Protein AF-A0A1D1YEU0-F1 (afdb_monomer)

Nearest PDB structures (foldseek):
  5kop-assembly2_C  TM=9.482E-01  e=2.093E-17  Arabidopsis thaliana
  5koe-assembly6_B-2  TM=9.451E-01  e=4.947E-17  Arabidopsis thaliana
  5koe-assembly5_A  TM=9.513E-01  e=9.146E-17  Arabidopsis thaliana
  5kop-assembly1_A  TM=9.495E-01  e=1.590E-16  Arabidopsis thaliana
  5kx6-assembly3_B  TM=9.382E-01  e=2.162E-16  Arabidopsis thaliana

Sequence (204 aa):
PSPTPRDKYLSGLLATGFNESTCLSRYQSTMYREPSPHKPSPHLVRRLREYEEHHRRCAPNTAAYKKALELLNPGESTSSAPEKETECKYIVWIPWAGMGNRMMTLASTFLYALLTDRVVLVDGRGKDLAGLFCEPFPATTWLLPQDFPIADFSPFGRRHPKSYGNLLKEEKISTADTGGRPPPSFVYVHLDDDYTTDDMHFFC

Foldseek 3Di:
DPPDPQPQCLQLVADPADDCVVPVCSRCVSVVDDRDPDGDDPVNSVLVVVLLVLCVCCFPPHPLVVVLLCQQPVPVDPDDDPPDDRSAAADEDEDDDDPVCRVVVVVVVVVVCSVVVHQYAYACPPPPDPVPDDARHHPGHSHDDCVRVCNDCVCDAQPNCQAQLNCVVVVVDDPDPDPHDDDRSDGRQHDDPPDDPSSVVVVD

Mean predicted aligned error: 6.94 Å

Solvent-accessible surface area (backbone atoms only — not comparable to full-atom values): 12913 Å² total; per-residue (Å²): 132,81,79,74,82,73,67,48,34,60,79,56,69,46,79,77,81,69,65,58,88,85,41,52,64,73,50,51,42,56,81,81,43,81,84,72,90,76,70,67,51,72,66,55,38,51,53,52,53,54,46,42,56,49,37,56,56,45,21,77,90,30,72,53,30,54,59,49,51,50,52,70,48,62,91,78,54,90,64,77,79,72,94,57,81,68,94,55,46,76,43,79,46,75,81,52,87,55,72,69,56,34,54,52,53,50,52,53,48,48,52,52,20,69,76,65,71,30,39,65,27,36,53,46,87,56,83,55,53,74,78,74,48,71,73,89,46,65,96,49,60,49,57,44,63,91,83,43,91,76,80,70,65,84,74,70,49,85,85,26,80,52,17,48,26,48,25,52,76,68,62,71,57,70,93,62,96,68,90,61,80,78,80,70,72,66,71,43,80,54,82,59,98,84,52,48,79,55,32,53,57,77,80,107

Secondary structure (DSSP, 8-state):
-PPPPP-TTTTTTSPS---TTT-THHHHHHHHSPPPS-PPPHHHHHHHHHHHHHHHHHSTTSHHHHHHHHHH-TTS--S---SS--S--EEEE---SSHHHHHHHHHHHHHHHHHHT-EEEE---STTHHHH----STTS--BPPTT-S----TT-STT-TTBHHHHHHTT-S--S-SSPPPPPS--B---STT--HHHHGGG-

Structure (mmCIF, N/CA/C/O backbone):
data_AF-A0A1D1YEU0-F1
#
_entry.id   AF-A0A1D1YEU0-F1
#
loop_
_atom_site.group_PDB
_atom_site.id
_atom_site.type_symbol
_atom_site.label_atom_id
_atom_site.label_alt_id
_atom_site.label_comp_id
_atom_site.label_asym_id
_atom_site.label_entity_id
_atom_site.label_seq_id
_atom_site.pdbx_PDB_ins_code
_atom_site.Cartn_x
_atom_site.Cartn_y
_atom_site.Cartn_z
_atom_site.occupancy
_atom_site.B_iso_or_equiv
_atom_site.auth_seq_id
_atom_site.auth_comp_id
_atom_site.auth_asym_id
_atom_site.auth_atom_id
_atom_site.pdbx_PDB_model_num
ATOM 1 N N . PRO A 1 1 ? -13.769 8.677 41.080 1.00 42.19 1 PRO A N 1
ATOM 2 C CA . PRO A 1 1 ? -13.783 9.033 39.641 1.00 42.19 1 PRO A CA 1
ATOM 3 C C . PRO A 1 1 ? -13.897 7.765 38.788 1.00 42.19 1 PRO A C 1
ATOM 5 O O . PRO A 1 1 ? -13.009 6.920 38.845 1.00 42.19 1 PRO A O 1
ATOM 8 N N . SER A 1 2 ? -15.003 7.595 38.063 1.00 44.09 2 SER A N 1
ATOM 9 C CA . SER A 1 2 ? -15.073 6.577 37.013 1.00 44.09 2 SER A CA 1
ATOM 10 C C . SER A 1 2 ? -13.968 6.862 35.987 1.00 44.09 2 SER A C 1
ATOM 12 O O . SER A 1 2 ? -13.745 8.033 35.663 1.00 44.09 2 SER A O 1
ATOM 14 N N . PRO A 1 3 ? -13.229 5.845 35.510 1.00 58.25 3 PRO A N 1
ATOM 15 C CA . PRO A 1 3 ? -12.234 6.060 34.471 1.00 58.25 3 PRO A CA 1
ATOM 16 C C . PRO A 1 3 ? -12.930 6.693 33.266 1.00 58.25 3 PRO A C 1
ATOM 18 O O . PRO A 1 3 ? -13.958 6.193 32.802 1.00 58.25 3 PRO A O 1
ATOM 21 N N . THR A 1 4 ? -12.401 7.820 32.789 1.00 60.78 4 THR A N 1
ATOM 22 C CA . THR A 1 4 ? -12.847 8.417 31.532 1.00 60.78 4 THR A CA 1
ATOM 23 C C . THR A 1 4 ? -12.759 7.344 30.446 1.00 60.78 4 THR A C 1
ATOM 25 O O . THR A 1 4 ? -11.717 6.687 30.340 1.00 60.78 4 THR A O 1
ATOM 28 N N . PRO A 1 5 ? -13.831 7.113 29.665 1.00 71.69 5 PRO A N 1
ATOM 29 C CA . PRO A 1 5 ? -13.798 6.117 28.605 1.00 71.69 5 PRO A CA 1
ATOM 30 C C . PRO A 1 5 ? -12.621 6.413 27.675 1.00 71.69 5 PRO A C 1
ATOM 32 O O . PRO A 1 5 ? -12.549 7.493 27.086 1.00 71.69 5 PRO A O 1
ATOM 35 N N . ARG A 1 6 ? -11.663 5.483 27.586 1.00 81.50 6 ARG A N 1
ATOM 36 C CA . ARG A 1 6 ? -10.531 5.632 26.669 1.00 81.50 6 ARG A CA 1
ATOM 37 C C . ARG A 1 6 ? -11.064 5.568 25.241 1.00 81.50 6 ARG A C 1
ATOM 39 O O . ARG A 1 6 ? -11.823 4.662 24.896 1.00 81.50 6 ARG A O 1
ATOM 46 N N . ASP A 1 7 ? -10.673 6.534 24.420 1.00 90.00 7 ASP A N 1
ATOM 47 C CA . ASP A 1 7 ? -11.098 6.608 23.025 1.00 90.00 7 ASP A CA 1
ATOM 48 C C . ASP A 1 7 ? -10.465 5.474 22.206 1.00 90.00 7 ASP A C 1
ATOM 50 O O . ASP A 1 7 ? -9.325 5.565 21.747 1.00 90.00 7 ASP A O 1
ATOM 54 N N . LYS A 1 8 ? -11.230 4.395 22.015 1.00 92.94 8 LYS A N 1
ATOM 55 C CA . LYS A 1 8 ? -10.816 3.218 21.242 1.00 92.94 8 LYS A CA 1
ATOM 56 C C . LYS A 1 8 ? -10.638 3.489 19.747 1.00 92.94 8 LYS A C 1
ATOM 58 O O . LYS A 1 8 ? -10.058 2.652 19.066 1.00 92.94 8 LYS A O 1
ATOM 63 N N . TYR A 1 9 ? -11.106 4.630 19.237 1.00 95.19 9 TYR A N 1
ATOM 64 C CA . TYR A 1 9 ? -10.986 5.000 17.826 1.00 95.19 9 TYR A CA 1
ATOM 65 C C . TYR A 1 9 ? -9.768 5.881 17.534 1.00 95.19 9 TYR A C 1
ATOM 67 O O . TYR A 1 9 ? -9.590 6.315 16.395 1.00 95.19 9 TYR A O 1
ATOM 75 N N . LEU A 1 10 ? -8.914 6.126 18.537 1.00 95.00 10 LEU A N 1
ATOM 76 C CA . LEU A 1 10 ? -7.658 6.868 18.400 1.00 95.00 10 LEU A CA 1
ATOM 77 C C . LEU A 1 10 ? -7.865 8.235 17.723 1.00 95.00 10 LEU A C 1
ATOM 79 O O . LEU A 1 10 ? -7.203 8.574 16.743 1.00 95.00 10 LEU A O 1
ATOM 83 N N . SER A 1 11 ? -8.823 9.014 18.232 1.00 94.62 11 SER A N 1
ATOM 84 C CA . SER A 1 11 ? -9.218 10.325 17.703 1.00 94.62 11 SER A CA 1
ATOM 85 C C . SER A 1 11 ? -9.677 10.277 16.240 1.00 94.62 11 SER A C 1
ATOM 87 O O . SER A 1 11 ? -9.370 11.167 15.450 1.00 94.62 11 SER A O 1
ATOM 89 N N . GLY A 1 12 ? -10.416 9.224 15.880 1.00 95.56 12 GLY A N 1
ATOM 90 C CA . GLY A 1 12 ? -10.974 9.020 14.541 1.00 95.56 12 GLY A CA 1
ATOM 91 C C . GLY A 1 12 ? -10.012 8.379 13.539 1.00 95.56 12 GLY A C 1
ATOM 92 O O . GLY A 1 12 ? -10.378 8.211 12.379 1.00 95.56 12 GLY A O 1
ATOM 93 N N . LEU A 1 13 ? -8.800 8.002 13.961 1.00 97.19 13 LEU A N 1
ATOM 94 C CA . LEU A 1 13 ? -7.860 7.280 13.103 1.00 97.19 13 LEU A CA 1
ATOM 95 C C . LEU A 1 13 ? -8.427 5.918 12.669 1.00 97.19 13 LEU A C 1
ATOM 97 O O . LEU A 1 13 ? -8.267 5.529 11.513 1.00 97.19 13 LEU A O 1
ATOM 101 N N . LEU A 1 14 ? -9.090 5.204 13.587 1.00 97.19 14 LEU A N 1
ATOM 102 C CA . LEU A 1 14 ? -9.667 3.888 13.318 1.00 97.19 14 LEU A CA 1
ATOM 103 C C . LEU A 1 14 ? -11.136 3.986 12.904 1.00 97.19 14 LEU A C 1
ATOM 105 O O . LEU A 1 14 ? -11.931 4.681 13.536 1.00 97.19 14 LEU A O 1
ATOM 109 N N . ALA A 1 15 ? -11.500 3.197 11.894 1.00 95.56 15 ALA A N 1
ATOM 110 C CA . ALA A 1 15 ? -12.883 3.007 11.482 1.00 95.56 15 ALA A CA 1
ATOM 111 C C . ALA A 1 15 ? -13.730 2.332 12.560 1.00 95.56 15 ALA A C 1
ATOM 113 O O . ALA A 1 15 ? -13.227 1.566 13.390 1.00 95.56 15 ALA A O 1
ATOM 114 N N . THR A 1 16 ? -15.042 2.514 12.451 1.00 91.50 16 THR A N 1
ATOM 115 C CA . THR A 1 16 ? -16.037 1.603 13.025 1.00 91.50 16 THR A CA 1
ATOM 116 C C . THR A 1 16 ? -16.304 0.433 12.061 1.00 91.50 16 THR A C 1
ATOM 118 O O . THR A 1 16 ? -15.812 0.416 10.934 1.00 91.50 16 THR A O 1
ATOM 121 N N . GLY A 1 17 ? -17.078 -0.567 12.494 1.00 87.25 17 GLY A N 1
ATOM 122 C CA . GLY A 1 17 ? -17.553 -1.646 11.613 1.00 87.25 17 GLY A CA 1
ATOM 123 C C . GLY A 1 17 ? -16.676 -2.900 11.559 1.00 87.25 17 GLY A C 1
ATOM 124 O O . GLY A 1 17 ? -17.001 -3.834 10.830 1.00 87.25 17 GLY A O 1
ATOM 125 N N . PHE A 1 18 ? -15.602 -2.968 12.347 1.00 93.94 18 PHE A N 1
ATOM 126 C CA . PHE A 1 18 ? -14.870 -4.218 12.555 1.00 93.94 18 PHE A CA 1
ATOM 127 C C . PHE A 1 18 ? -15.559 -5.096 13.600 1.00 93.94 18 PHE A C 1
ATOM 129 O O . PHE A 1 18 ? -16.055 -4.597 14.610 1.00 93.94 18 PHE A O 1
ATOM 136 N N . ASN A 1 19 ? -15.522 -6.414 13.393 1.00 92.50 19 ASN A N 1
ATOM 137 C CA . ASN A 1 19 ? -15.889 -7.359 14.439 1.00 92.50 19 ASN A CA 1
ATOM 138 C C . ASN A 1 19 ? -14.796 -7.368 15.523 1.00 92.50 19 ASN A C 1
ATOM 140 O O . ASN A 1 19 ? -13.650 -7.736 15.265 1.00 92.50 19 ASN A O 1
ATOM 144 N N . GLU A 1 20 ? -15.142 -6.950 16.742 1.00 91.12 20 GLU A N 1
ATOM 145 C CA . GLU A 1 20 ? -14.174 -6.854 17.840 1.00 91.12 20 GLU A CA 1
ATOM 146 C C . GLU A 1 20 ? -13.623 -8.227 18.251 1.00 91.12 20 GLU A C 1
ATOM 148 O O . GLU A 1 20 ? -12.470 -8.319 18.667 1.00 91.12 20 GLU A O 1
ATOM 153 N N . SER A 1 21 ? -14.402 -9.305 18.087 1.00 92.69 21 SER A N 1
ATOM 154 C CA . SER A 1 21 ? -13.988 -10.649 18.503 1.00 92.69 21 SER A CA 1
ATOM 155 C C . SER A 1 21 ? -12.950 -11.276 17.573 1.00 92.69 21 SER A C 1
ATOM 157 O O . SER A 1 21 ? -12.222 -12.167 17.997 1.00 92.69 21 SER A O 1
ATOM 159 N N . THR A 1 22 ? -12.867 -10.835 16.312 1.00 93.06 22 THR A N 1
ATOM 160 C CA . THR A 1 22 ? -11.909 -11.383 15.335 1.00 93.06 22 THR A CA 1
ATOM 161 C C . THR A 1 22 ? -10.537 -10.723 15.429 1.00 93.06 22 THR A C 1
ATOM 163 O O . THR A 1 22 ? -9.555 -11.281 14.956 1.00 93.06 22 THR A O 1
ATOM 166 N N . CYS A 1 23 ? -10.452 -9.528 16.019 1.00 95.31 23 CYS A N 1
ATOM 167 C CA . CYS A 1 23 ? -9.198 -8.807 16.215 1.00 95.31 23 CYS A CA 1
ATOM 168 C C . CYS A 1 23 ? -9.277 -7.919 17.463 1.00 95.31 23 CYS A C 1
ATOM 170 O O . CYS A 1 23 ? -9.519 -6.712 17.378 1.00 95.31 23 CYS A O 1
ATOM 172 N N . LEU A 1 24 ? -9.039 -8.526 18.628 1.00 95.56 24 LEU A N 1
ATOM 173 C CA . LEU A 1 24 ? -9.145 -7.863 19.934 1.00 95.56 24 LEU A CA 1
ATOM 174 C C . LEU A 1 24 ? -8.244 -6.623 20.035 1.00 95.56 24 LEU A C 1
ATOM 176 O O . LEU A 1 24 ? -8.652 -5.576 20.542 1.00 95.56 24 LEU A O 1
ATOM 180 N N . SER A 1 25 ? -7.023 -6.722 19.501 1.00 95.44 25 SER A N 1
ATOM 181 C CA . SER A 1 25 ? -6.002 -5.676 19.606 1.00 95.44 25 SER A CA 1
ATOM 182 C C . SER A 1 25 ? -6.432 -4.340 18.995 1.00 95.44 25 SER A C 1
ATOM 184 O O . SER A 1 25 ? -5.988 -3.295 19.470 1.00 95.44 25 SER A O 1
ATOM 186 N N . ARG A 1 26 ? -7.332 -4.340 18.000 1.00 95.69 26 ARG A N 1
ATOM 187 C CA . ARG A 1 26 ? -7.775 -3.122 17.305 1.00 95.69 26 ARG A CA 1
ATOM 188 C C . ARG A 1 26 ? -8.338 -2.080 18.263 1.00 95.69 26 ARG A C 1
ATOM 190 O O . ARG A 1 26 ? -7.926 -0.928 18.211 1.00 95.69 26 ARG A O 1
ATOM 197 N N . TYR A 1 27 ? -9.244 -2.495 19.145 1.00 94.50 27 TYR A N 1
ATOM 198 C CA . TYR A 1 27 ? -9.943 -1.587 20.055 1.00 94.50 27 TYR A CA 1
ATOM 199 C C . TYR A 1 27 ? -9.531 -1.754 21.520 1.00 94.50 27 TYR A C 1
ATOM 201 O O . TYR A 1 27 ? -9.682 -0.814 22.298 1.00 94.50 27 TYR A O 1
ATOM 209 N N . GLN A 1 28 ? -8.968 -2.907 21.900 1.00 94.69 28 GLN A N 1
ATOM 210 C CA . GLN A 1 28 ? -8.487 -3.143 23.266 1.00 94.69 28 GLN A CA 1
ATOM 211 C C . GLN A 1 28 ? -7.061 -2.627 23.503 1.00 94.69 28 GLN A C 1
ATOM 213 O O . GLN A 1 28 ? -6.638 -2.524 24.652 1.00 94.69 28 GLN A O 1
ATOM 218 N N . SER A 1 29 ? -6.313 -2.249 22.457 1.00 93.56 29 SER A N 1
ATOM 219 C CA . SER A 1 29 ? -4.950 -1.704 22.609 1.00 93.56 29 SER A CA 1
ATOM 220 C C . SER A 1 29 ? -4.882 -0.481 23.527 1.00 93.56 29 SER A C 1
ATOM 222 O O . SER A 1 29 ? -3.888 -0.296 24.229 1.00 93.56 29 SER A O 1
ATOM 224 N N . THR A 1 30 ? -5.949 0.317 23.588 1.00 92.19 30 THR A N 1
ATOM 225 C CA . THR A 1 30 ? -6.046 1.490 24.463 1.00 92.19 30 THR A CA 1
ATOM 226 C C . THR A 1 30 ? -6.087 1.137 25.943 1.00 92.19 30 THR A C 1
ATOM 228 O O . THR A 1 30 ? -5.826 2.010 26.758 1.00 92.19 30 THR A O 1
ATOM 231 N N . MET A 1 31 ? -6.356 -0.114 26.329 1.00 91.50 31 MET A N 1
ATOM 232 C CA . MET A 1 31 ? -6.251 -0.561 27.725 1.00 91.50 31 MET A CA 1
ATOM 233 C C . MET A 1 31 ? -4.789 -0.687 28.173 1.00 91.50 31 MET A C 1
ATOM 235 O O . MET A 1 31 ? -4.483 -0.471 29.343 1.00 91.50 31 MET A O 1
ATOM 239 N N . TYR A 1 32 ? -3.886 -0.971 27.232 1.00 93.25 32 TYR A N 1
ATOM 240 C CA . TYR A 1 32 ? -2.472 -1.247 27.495 1.00 93.25 32 TYR A CA 1
ATOM 241 C C . TYR A 1 32 ? -1.541 -0.086 27.139 1.00 93.25 32 TYR A C 1
ATOM 243 O O . TYR A 1 32 ? -0.392 -0.071 27.572 1.00 93.25 32 TYR A O 1
ATOM 251 N N . ARG A 1 33 ? -2.003 0.866 26.322 1.00 92.31 33 ARG A N 1
ATOM 252 C CA . ARG A 1 33 ? -1.207 2.004 25.853 1.00 92.31 33 ARG A CA 1
ATOM 253 C C . ARG A 1 33 ? -1.746 3.314 26.399 1.00 92.31 33 ARG A C 1
ATOM 255 O O . ARG A 1 33 ? -2.957 3.526 26.429 1.00 92.31 33 ARG A O 1
ATOM 262 N N . GLU A 1 34 ? -0.828 4.199 26.767 1.00 92.38 34 GLU A N 1
ATOM 263 C CA . GLU A 1 34 ? -1.173 5.581 27.077 1.00 92.38 34 GLU A CA 1
ATOM 264 C C . GLU A 1 34 ? -1.712 6.296 25.828 1.00 92.38 34 GLU A C 1
ATOM 266 O O . GLU A 1 34 ? -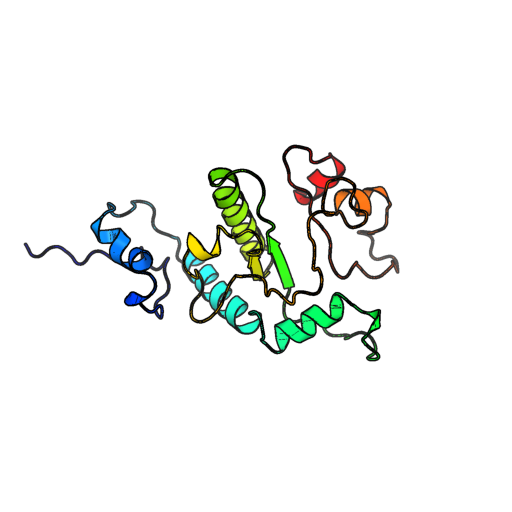1.259 6.014 24.709 1.00 92.38 34 GLU A O 1
ATOM 271 N N . PRO A 1 35 ? -2.680 7.217 25.983 1.00 90.88 35 PRO A N 1
ATOM 272 C CA . PRO A 1 35 ? -3.164 8.025 24.875 1.00 90.88 35 PRO A CA 1
ATOM 273 C C . PRO A 1 35 ? -2.023 8.805 24.211 1.00 90.88 35 PRO A C 1
ATOM 275 O O . PRO A 1 35 ? -1.251 9.493 24.877 1.00 90.88 35 PRO A O 1
ATOM 278 N N . SER A 1 36 ? -1.936 8.727 22.882 1.00 92.38 36 SER A N 1
ATOM 279 C CA . SER A 1 36 ? -0.952 9.499 22.117 1.00 92.38 36 SER A CA 1
ATOM 280 C C . SER A 1 36 ? -1.215 11.007 22.256 1.00 92.38 36 SER A C 1
ATOM 282 O O . SER A 1 36 ? -2.361 11.434 22.075 1.00 92.38 36 SER A O 1
ATOM 284 N N . PRO A 1 37 ? -0.183 11.842 22.489 1.00 94.44 37 PRO A N 1
ATOM 285 C CA . PRO A 1 37 ? -0.326 13.295 22.412 1.00 94.44 37 PRO A CA 1
ATOM 286 C C . PRO A 1 37 ? -0.501 13.781 20.962 1.00 94.44 37 PRO A C 1
ATOM 288 O O . PRO A 1 37 ? -1.004 14.880 20.729 1.00 94.44 37 PRO A O 1
ATOM 291 N N . HIS A 1 38 ? -0.110 12.966 19.977 1.00 95.75 38 HIS A N 1
ATOM 292 C CA . HIS A 1 38 ? -0.219 13.280 18.557 1.00 95.75 38 HIS A CA 1
ATOM 293 C C . HIS A 1 38 ? -1.585 12.854 18.028 1.00 95.75 38 HIS A C 1
ATOM 295 O O . HIS A 1 38 ? -1.838 11.665 17.816 1.00 95.75 38 HIS A O 1
ATOM 301 N N . LYS A 1 39 ? -2.460 13.837 17.809 1.00 96.12 39 LYS A N 1
ATOM 302 C CA . LYS A 1 39 ? -3.781 13.620 17.216 1.00 96.12 39 LYS A CA 1
ATOM 303 C C . LYS A 1 39 ? -3.698 13.688 15.688 1.00 96.12 39 LYS A C 1
ATOM 305 O O . LYS A 1 39 ? -3.017 14.576 15.170 1.00 96.12 39 LYS A O 1
ATOM 310 N N . PRO A 1 40 ? -4.388 12.794 14.958 1.00 97.25 40 PRO A N 1
ATOM 311 C CA . PRO A 1 40 ? -4.457 12.882 13.507 1.00 97.25 40 PRO A CA 1
ATOM 312 C C . PRO A 1 40 ? -5.164 14.178 13.096 1.00 97.25 40 PRO A C 1
ATOM 314 O O . PRO A 1 40 ? -6.112 14.625 13.746 1.00 97.25 40 PRO A O 1
ATOM 317 N N . SER A 1 41 ? -4.709 14.791 12.004 1.00 98.25 41 SER A N 1
ATOM 318 C CA . SER A 1 41 ? -5.390 15.964 11.459 1.00 98.25 41 SER A CA 1
ATOM 319 C C . SER A 1 41 ? -6.753 15.563 10.873 1.00 98.25 41 SER A C 1
ATOM 321 O O . SER A 1 41 ? -6.894 14.451 10.353 1.00 98.25 41 SER A O 1
ATOM 323 N N . PRO A 1 42 ? -7.753 16.465 10.864 1.00 98.25 42 PRO A N 1
ATOM 324 C CA . PRO A 1 42 ? -9.033 16.193 10.208 1.00 98.25 42 PRO A CA 1
ATOM 325 C C . PRO A 1 42 ? -8.878 15.812 8.728 1.00 98.25 42 PRO A C 1
ATOM 327 O O . PRO A 1 42 ? -9.634 14.990 8.215 1.00 98.25 42 PRO A O 1
ATOM 330 N N . HIS A 1 43 ? -7.865 16.371 8.051 1.00 98.12 43 HIS A N 1
ATOM 331 C CA . HIS A 1 43 ? -7.539 16.022 6.670 1.00 98.12 43 HIS A CA 1
ATOM 332 C C . HIS A 1 43 ? -7.116 14.554 6.542 1.00 98.12 43 HIS A C 1
ATOM 334 O O . HIS A 1 43 ? -7.640 13.852 5.683 1.00 98.12 43 HIS A O 1
ATOM 340 N N . LEU A 1 44 ? -6.213 14.079 7.408 1.00 98.06 44 LEU A N 1
ATOM 341 C CA . LEU A 1 44 ? -5.771 12.684 7.400 1.00 98.06 44 LEU A CA 1
ATOM 342 C C . LEU A 1 44 ? -6.934 11.733 7.690 1.00 98.06 44 LEU A C 1
ATOM 344 O O . LEU A 1 44 ? -7.118 10.765 6.961 1.00 98.06 44 LEU A O 1
ATOM 348 N N . VAL A 1 45 ? -7.746 12.028 8.712 1.00 98.44 45 VAL A N 1
ATOM 349 C CA . VAL A 1 45 ? -8.916 11.202 9.053 1.00 98.44 45 VAL A CA 1
ATOM 350 C C . VAL A 1 45 ? -9.841 11.064 7.846 1.00 98.44 45 VAL A C 1
ATOM 352 O O . VAL A 1 45 ? -10.191 9.944 7.479 1.00 98.44 45 VAL A O 1
ATOM 355 N N . ARG A 1 46 ? -10.175 12.180 7.183 1.00 98.31 46 ARG A N 1
ATOM 356 C CA . ARG A 1 46 ? -11.001 12.172 5.970 1.00 98.31 46 ARG A CA 1
ATOM 357 C C . ARG A 1 46 ? -10.363 11.350 4.847 1.00 98.31 46 ARG A C 1
ATOM 359 O O . ARG A 1 46 ? -11.038 10.488 4.296 1.00 98.31 46 ARG A O 1
ATOM 366 N N . ARG A 1 47 ? -9.071 11.551 4.559 1.00 98.25 47 ARG A N 1
ATOM 367 C CA . ARG A 1 47 ? -8.347 10.786 3.526 1.00 98.25 47 ARG A CA 1
ATOM 368 C C . ARG A 1 47 ? -8.348 9.280 3.791 1.00 98.25 47 ARG A C 1
ATOM 370 O O . ARG A 1 47 ? -8.478 8.506 2.852 1.00 98.25 47 ARG A O 1
ATOM 377 N N . LEU A 1 48 ? -8.262 8.850 5.051 1.00 98.44 48 LEU A N 1
ATOM 378 C CA . LEU A 1 48 ? -8.359 7.429 5.403 1.00 98.44 48 LEU A CA 1
ATOM 379 C C . LEU A 1 48 ? -9.763 6.863 5.150 1.00 98.44 48 LEU A C 1
ATOM 381 O O . LEU A 1 48 ? -9.876 5.749 4.650 1.00 98.44 48 LEU A O 1
ATOM 385 N N . ARG A 1 49 ? -10.829 7.624 5.444 1.00 98.19 49 ARG A N 1
ATOM 386 C CA . ARG A 1 49 ? -12.208 7.207 5.122 1.00 98.19 49 ARG A CA 1
ATOM 387 C C . ARG A 1 49 ? -12.409 7.079 3.607 1.00 98.19 49 ARG A C 1
ATOM 389 O O . ARG A 1 49 ? -12.928 6.069 3.144 1.00 98.19 49 ARG A O 1
ATOM 396 N N . GLU A 1 50 ? -11.948 8.072 2.846 1.00 97.94 50 GLU A N 1
ATOM 397 C CA . GLU A 1 50 ? -11.983 8.062 1.375 1.00 97.94 50 GLU A CA 1
ATOM 398 C C . GLU A 1 50 ? -11.224 6.851 0.810 1.00 97.94 50 GLU A C 1
ATOM 400 O O . GLU A 1 50 ? -11.724 6.162 -0.081 1.00 97.94 50 GLU A O 1
ATOM 405 N N . TYR A 1 51 ? -10.044 6.547 1.363 1.00 98.44 51 TYR A N 1
ATOM 406 C CA . TYR A 1 51 ? -9.276 5.369 0.972 1.00 98.44 51 TYR A CA 1
ATOM 407 C C . TYR A 1 51 ? -10.039 4.073 1.247 1.00 98.44 51 TYR A C 1
ATOM 409 O O . TYR A 1 51 ? -10.059 3.198 0.393 1.00 98.44 51 TYR A O 1
ATOM 417 N N . GLU A 1 52 ? -10.684 3.921 2.404 1.00 98.38 52 GLU A N 1
ATOM 418 C CA . GLU A 1 52 ? -11.455 2.710 2.716 1.00 98.38 52 GLU A CA 1
ATOM 419 C C . GLU A 1 52 ? -12.634 2.504 1.754 1.00 98.38 52 GLU A C 1
ATOM 421 O O . GLU A 1 52 ? -12.905 1.380 1.326 1.00 98.38 52 GLU A O 1
ATOM 426 N N . GLU A 1 53 ? -13.316 3.581 1.357 1.00 97.44 53 GLU A N 1
ATOM 427 C CA . GLU A 1 53 ? -14.372 3.521 0.346 1.00 97.44 53 GLU A CA 1
ATOM 428 C C . GLU A 1 53 ? -13.829 3.165 -1.040 1.00 97.44 53 GLU A C 1
ATOM 430 O O . GLU A 1 53 ? -14.429 2.348 -1.746 1.00 97.44 53 GLU A O 1
ATOM 435 N N . HIS A 1 54 ? -12.686 3.742 -1.419 1.00 97.56 54 HIS A N 1
ATOM 436 C CA . HIS A 1 54 ? -11.985 3.414 -2.656 1.00 97.56 54 HIS A CA 1
ATOM 437 C C . HIS A 1 54 ? -11.535 1.948 -2.666 1.00 97.56 54 HIS A C 1
ATOM 439 O O . HIS A 1 54 ? -11.840 1.213 -3.608 1.00 97.56 54 HIS A O 1
ATOM 445 N N . HIS A 1 55 ? -10.911 1.496 -1.580 1.00 98.06 55 HIS A N 1
ATOM 446 C CA . HIS A 1 55 ? -10.486 0.120 -1.385 1.00 98.06 55 HIS A CA 1
ATOM 447 C C . HIS A 1 55 ? -11.668 -0.836 -1.508 1.00 98.06 55 HIS A C 1
ATOM 449 O O . HIS A 1 55 ? -11.584 -1.797 -2.251 1.00 98.06 55 HIS A O 1
ATOM 455 N N . ARG A 1 56 ? -12.815 -0.548 -0.882 1.00 97.31 56 ARG A N 1
ATOM 456 C CA . ARG A 1 56 ? -14.031 -1.372 -1.001 1.00 97.31 56 ARG A CA 1
ATOM 457 C C . ARG A 1 56 ? -14.544 -1.519 -2.426 1.00 97.31 56 ARG A C 1
ATOM 459 O O . ARG A 1 56 ? -14.992 -2.599 -2.799 1.00 97.31 56 ARG A O 1
ATOM 466 N N . ARG A 1 57 ? -14.474 -0.462 -3.228 1.00 97.12 57 ARG A N 1
ATOM 467 C CA . ARG A 1 57 ? -14.906 -0.492 -4.631 1.00 97.12 57 ARG A CA 1
ATOM 468 C C . ARG A 1 57 ? -13.960 -1.321 -5.506 1.00 97.12 57 ARG A C 1
ATOM 470 O O . ARG A 1 57 ? -14.397 -2.087 -6.363 1.00 97.12 57 ARG A O 1
ATOM 477 N N . CYS A 1 58 ? -12.665 -1.190 -5.239 1.00 97.56 58 CYS A N 1
ATOM 478 C CA . CYS A 1 58 ? -11.573 -1.780 -6.006 1.00 97.56 58 CYS A CA 1
ATOM 479 C C . CYS A 1 58 ? -10.993 -3.059 -5.372 1.00 97.56 58 CYS A C 1
ATOM 481 O O . CYS A 1 58 ? -9.973 -3.560 -5.844 1.00 97.56 58 CYS A O 1
ATOM 483 N N . ALA A 1 59 ? -11.618 -3.573 -4.311 1.00 96.88 59 ALA A N 1
ATOM 484 C CA . ALA A 1 59 ? -11.129 -4.703 -3.531 1.00 96.88 59 ALA A CA 1
ATOM 485 C C . ALA A 1 59 ? -11.022 -5.975 -4.384 1.00 96.88 59 ALA A C 1
ATOM 487 O O . ALA A 1 59 ? -11.717 -6.108 -5.397 1.00 96.88 59 ALA A O 1
ATOM 488 N N . PRO A 1 60 ? -10.216 -6.955 -3.950 1.00 95.94 60 PRO A N 1
ATOM 489 C CA . PRO A 1 60 ? -10.215 -8.274 -4.559 1.00 95.94 60 PRO A CA 1
ATOM 490 C C . PRO A 1 60 ? -11.625 -8.841 -4.776 1.00 95.94 60 PRO A C 1
ATOM 492 O O . PRO A 1 60 ? -12.511 -8.684 -3.936 1.00 95.94 60 PRO A O 1
ATOM 495 N N . ASN A 1 61 ? -11.817 -9.531 -5.903 1.00 93.12 61 ASN A N 1
ATOM 496 C CA . ASN A 1 61 ? -13.078 -10.144 -6.348 1.00 93.12 61 ASN A CA 1
ATOM 497 C C . ASN A 1 61 ? -14.210 -9.192 -6.781 1.00 93.12 61 ASN A C 1
ATOM 499 O O . ASN A 1 61 ? -15.239 -9.684 -7.257 1.00 93.12 61 ASN A O 1
ATOM 503 N N . THR A 1 62 ? -14.048 -7.866 -6.704 1.00 96.06 62 THR A N 1
ATOM 504 C CA . THR A 1 62 ? -15.046 -6.936 -7.261 1.00 96.06 62 THR A CA 1
ATOM 505 C C . THR A 1 62 ? -15.012 -6.921 -8.793 1.00 96.06 62 THR A C 1
ATOM 507 O O . THR A 1 62 ? -14.034 -7.326 -9.425 1.00 96.06 62 THR A O 1
ATOM 510 N N . ALA A 1 63 ? -16.086 -6.431 -9.422 1.00 94.50 63 ALA A N 1
ATOM 511 C CA . ALA A 1 63 ? -16.132 -6.271 -10.877 1.00 94.50 63 ALA A CA 1
ATOM 512 C C . ALA A 1 63 ? -15.032 -5.322 -11.391 1.00 94.50 63 ALA A C 1
ATOM 514 O O . ALA A 1 63 ? -14.422 -5.588 -12.425 1.00 94.50 63 ALA A O 1
ATOM 515 N N . ALA A 1 64 ? -14.741 -4.252 -10.643 1.00 94.12 64 ALA A N 1
ATOM 516 C CA . ALA A 1 64 ? -13.699 -3.293 -10.995 1.00 94.12 64 ALA A CA 1
ATOM 517 C C . ALA A 1 64 ? -12.293 -3.915 -10.921 1.00 94.12 64 ALA A C 1
ATOM 519 O O . ALA A 1 64 ? -11.484 -3.697 -11.822 1.00 94.12 64 ALA A O 1
ATOM 520 N N . TYR A 1 65 ? -12.032 -4.759 -9.915 1.00 94.81 65 TYR A N 1
ATOM 521 C CA . TYR A 1 65 ? -10.788 -5.524 -9.814 1.00 94.81 65 TYR A CA 1
ATOM 522 C C . TYR A 1 65 ? -10.603 -6.490 -10.987 1.00 94.81 65 TYR A C 1
ATOM 524 O O . TYR A 1 65 ? -9.557 -6.478 -11.629 1.00 94.81 65 TYR A O 1
ATOM 532 N N . LYS A 1 66 ? -11.634 -7.276 -11.327 1.00 92.94 66 LYS A N 1
ATOM 533 C CA . LYS A 1 66 ? -11.580 -8.213 -12.465 1.00 92.94 66 LYS A CA 1
ATOM 534 C C . LYS A 1 66 ? -11.278 -7.493 -13.781 1.00 92.94 66 LYS A C 1
ATOM 536 O O . LYS A 1 66 ? -10.387 -7.914 -14.508 1.00 92.94 66 LYS A O 1
ATOM 541 N N . LYS A 1 67 ? -11.935 -6.354 -14.025 1.00 91.31 67 LYS A N 1
ATOM 542 C CA . LYS A 1 67 ? -11.668 -5.506 -15.195 1.00 91.31 67 LYS A CA 1
ATOM 543 C C . LYS A 1 67 ? -10.235 -4.961 -15.216 1.00 91.31 67 LYS A C 1
ATOM 545 O O . LYS A 1 67 ? -9.631 -4.852 -16.275 1.00 91.31 67 LYS A O 1
ATOM 550 N N . ALA A 1 68 ? -9.673 -4.610 -14.060 1.00 91.56 68 ALA A N 1
ATOM 551 C CA . ALA A 1 68 ? -8.280 -4.174 -13.988 1.00 91.56 68 ALA A CA 1
ATOM 552 C C . ALA A 1 68 ? -7.293 -5.316 -14.290 1.00 91.56 68 ALA A C 1
ATOM 554 O O . ALA A 1 68 ? -6.256 -5.071 -14.905 1.0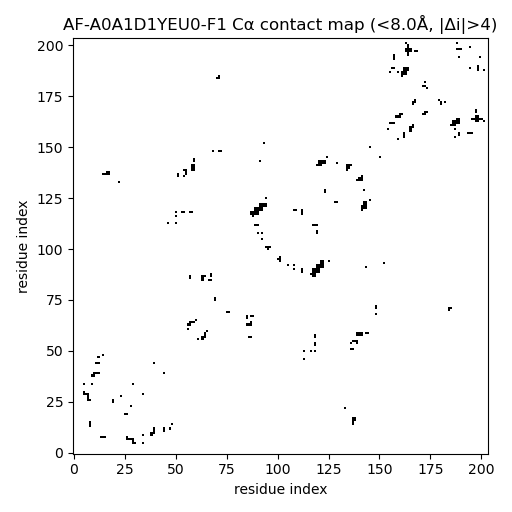0 91.56 68 ALA A O 1
ATOM 555 N N . LEU A 1 69 ? -7.613 -6.561 -13.916 1.00 90.94 69 LEU A N 1
ATOM 556 C CA . LEU A 1 69 ? -6.785 -7.725 -14.252 1.00 90.94 69 LEU A CA 1
ATOM 557 C C . LEU A 1 69 ? -6.738 -8.015 -15.759 1.00 90.94 69 LEU A C 1
ATOM 559 O O . LEU A 1 69 ? -5.690 -8.436 -16.244 1.00 90.94 69 LEU A O 1
ATOM 563 N N . GLU A 1 70 ? -7.809 -7.736 -16.509 1.00 88.31 70 GLU A N 1
ATOM 564 C CA . GLU A 1 70 ? -7.831 -7.876 -17.978 1.00 88.31 70 GLU A CA 1
ATOM 565 C C . GLU A 1 70 ? -6.731 -7.040 -18.658 1.00 88.31 70 GLU A C 1
ATOM 567 O O . GLU A 1 70 ? -6.214 -7.424 -19.707 1.00 88.31 70 GLU A O 1
ATOM 572 N N . LEU A 1 71 ? -6.310 -5.926 -18.043 1.00 84.06 71 LEU A N 1
ATOM 573 C CA . LEU A 1 71 ? -5.206 -5.113 -18.557 1.00 84.06 71 LEU A CA 1
ATOM 574 C C . LEU A 1 71 ? -3.837 -5.777 -18.385 1.00 84.06 71 LEU A C 1
ATOM 576 O O . LEU A 1 71 ? -2.929 -5.503 -19.169 1.00 84.06 71 LEU A O 1
ATOM 580 N N . LEU A 1 72 ? -3.652 -6.633 -17.374 1.00 83.94 72 LEU A N 1
ATOM 581 C CA . LEU A 1 72 ? -2.369 -7.303 -17.135 1.00 83.94 72 LEU A CA 1
ATOM 582 C C . LEU A 1 72 ? -2.051 -8.332 -18.232 1.00 83.94 72 LEU A C 1
ATOM 584 O O . LEU A 1 72 ? -0.874 -8.495 -18.563 1.00 83.94 72 LEU A O 1
ATOM 588 N N . ASN A 1 73 ? -3.081 -8.935 -18.838 1.00 69.44 73 ASN A N 1
ATOM 589 C CA . ASN A 1 73 ? -2.988 -9.960 -19.881 1.00 69.44 73 ASN A CA 1
ATOM 590 C C . ASN A 1 73 ? -3.756 -9.553 -21.159 1.00 69.44 73 ASN A C 1
ATOM 592 O O . ASN A 1 73 ? -4.797 -10.129 -21.467 1.00 69.44 73 ASN A O 1
ATOM 596 N N . PRO A 1 74 ? -3.239 -8.615 -21.973 1.00 55.34 74 PRO A N 1
ATOM 597 C CA . PRO A 1 74 ? -3.950 -8.136 -23.163 1.00 55.34 74 PRO A CA 1
ATOM 598 C C . PRO A 1 74 ? -4.146 -9.202 -24.261 1.00 55.34 74 PRO A C 1
ATOM 600 O O . PRO A 1 74 ? -4.922 -8.982 -25.182 1.00 55.34 74 PRO A O 1
ATOM 603 N N . GLY A 1 75 ? -3.453 -10.348 -24.185 1.00 52.75 75 GLY A N 1
ATOM 604 C CA . GLY A 1 75 ? -3.516 -11.424 -25.185 1.00 52.75 75 GLY A CA 1
ATOM 605 C C . GLY A 1 75 ? -4.778 -12.298 -25.148 1.00 52.75 75 GLY A C 1
ATOM 606 O O . GLY A 1 75 ? -5.020 -13.017 -26.112 1.00 52.75 75 GLY A O 1
ATOM 607 N N . GLU A 1 76 ? -5.579 -12.237 -24.079 1.00 49.00 76 GLU A N 1
ATOM 608 C CA . GLU A 1 76 ? -6.862 -12.962 -23.958 1.00 49.00 76 GLU A CA 1
ATOM 609 C C . GLU A 1 76 ? -8.083 -12.089 -24.298 1.00 49.00 76 GLU A C 1
ATOM 611 O O . GLU A 1 76 ? -9.192 -12.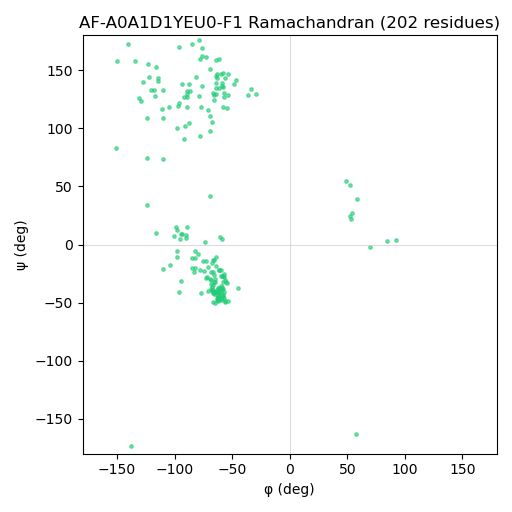593 -24.478 1.00 49.00 76 GLU A O 1
ATOM 616 N N . SER A 1 77 ? -7.887 -10.777 -24.431 1.00 46.69 77 SER A N 1
ATOM 617 C CA . SER A 1 77 ? -8.967 -9.800 -24.544 1.00 46.69 77 SER A CA 1
ATOM 618 C C . SER A 1 77 ? -9.221 -9.439 -26.013 1.00 46.69 77 SER A C 1
ATOM 620 O O . SER A 1 77 ? -8.532 -8.603 -26.590 1.00 46.69 77 SER A O 1
ATOM 622 N N . THR A 1 78 ? -10.248 -10.030 -26.635 1.00 42.22 78 THR A N 1
ATOM 623 C CA . THR A 1 78 ? -10.719 -9.675 -27.996 1.00 42.22 78 THR A CA 1
ATOM 624 C C . THR A 1 78 ? -11.477 -8.344 -28.065 1.00 42.22 78 THR A C 1
ATOM 626 O O . THR A 1 78 ? -11.983 -7.970 -29.123 1.00 42.22 78 THR A O 1
ATOM 629 N N . SER A 1 79 ? -11.603 -7.620 -26.954 1.00 42.78 79 SER A N 1
ATOM 630 C CA . SER A 1 79 ? -12.212 -6.294 -26.931 1.00 42.78 79 SER A CA 1
ATOM 631 C C . SER A 1 79 ? -11.152 -5.231 -27.189 1.00 42.78 79 SER A C 1
ATOM 633 O O . SER A 1 79 ? -10.214 -5.076 -26.406 1.00 42.78 79 SER A O 1
ATOM 635 N N . SER A 1 80 ? -11.340 -4.484 -28.278 1.00 42.38 80 SER A N 1
ATOM 636 C CA . SER A 1 80 ? -10.709 -3.189 -28.539 1.00 42.38 80 SER A CA 1
ATOM 637 C C . SER A 1 80 ? -10.508 -2.396 -27.246 1.00 42.38 80 SER A C 1
ATOM 639 O O . SER A 1 80 ? -11.431 -2.324 -26.432 1.00 42.38 80 SER A O 1
ATOM 641 N N . ALA A 1 81 ? -9.303 -1.837 -27.088 1.00 46.09 81 ALA A N 1
ATOM 642 C CA . ALA A 1 81 ? -8.852 -1.036 -25.954 1.00 46.09 81 ALA A CA 1
ATOM 643 C C . ALA A 1 81 ? -9.998 -0.267 -25.271 1.00 46.09 81 ALA A C 1
ATOM 645 O O . ALA A 1 81 ? -10.748 0.433 -25.959 1.00 46.09 81 ALA A O 1
ATOM 646 N N . PRO A 1 82 ? -10.158 -0.350 -23.938 1.00 47.69 82 PRO A N 1
ATOM 647 C CA . PRO A 1 82 ? -11.133 0.493 -23.288 1.00 47.69 82 PRO A CA 1
ATOM 648 C C . PRO A 1 82 ? -10.609 1.929 -23.367 1.00 47.69 82 PRO A C 1
ATOM 650 O O . PRO A 1 82 ? -9.674 2.295 -22.667 1.00 47.69 82 PRO A O 1
ATOM 653 N N . GLU A 1 83 ? -11.267 2.771 -24.162 1.00 49.62 83 GLU A N 1
ATOM 654 C CA . GLU A 1 83 ? -11.130 4.239 -24.143 1.00 49.62 83 GLU A CA 1
ATOM 655 C C . GLU A 1 83 ? -11.510 4.866 -22.780 1.00 49.62 83 GLU A C 1
ATOM 657 O O . GLU A 1 83 ? -11.559 6.083 -22.628 1.00 49.62 83 GLU A O 1
ATOM 662 N N . LYS A 1 84 ? -11.788 4.050 -21.757 1.00 50.41 84 LYS A N 1
ATOM 663 C CA . LYS A 1 84 ? -11.979 4.487 -20.377 1.00 50.41 84 LYS A CA 1
ATOM 664 C C . LYS A 1 84 ? -10.815 3.990 -19.542 1.00 50.41 84 LYS A C 1
ATOM 666 O O . LYS A 1 84 ? -10.687 2.778 -19.351 1.00 50.41 84 LYS A O 1
ATOM 671 N N . GLU A 1 85 ? -10.042 4.936 -19.004 1.00 62.62 85 GLU A N 1
ATOM 672 C CA . GLU A 1 85 ? -9.182 4.717 -17.841 1.00 62.62 85 GLU A CA 1
ATOM 673 C C . GLU A 1 85 ? -9.885 3.765 -16.871 1.00 62.62 85 GLU A C 1
ATOM 675 O O . GLU A 1 85 ? -11.069 3.933 -16.545 1.00 62.62 85 GLU A O 1
ATOM 680 N N . THR A 1 86 ? -9.193 2.708 -16.453 1.00 68.75 86 THR A N 1
ATOM 681 C CA . THR A 1 86 ? -9.758 1.820 -15.444 1.00 68.75 86 THR A CA 1
ATOM 682 C C . THR A 1 86 ? -9.992 2.605 -14.172 1.00 68.75 86 THR A C 1
ATOM 684 O O . THR A 1 86 ? -9.119 3.331 -13.705 1.00 68.75 86 THR A O 1
ATOM 687 N N . GLU A 1 87 ? -11.164 2.403 -13.580 1.00 84.06 87 GLU A N 1
ATOM 688 C CA . GLU A 1 87 ? -11.574 3.075 -12.349 1.00 84.06 87 GLU A CA 1
ATOM 689 C C . GLU A 1 87 ? -10.599 2.840 -11.179 1.00 84.06 87 GLU A C 1
ATOM 691 O O . GLU A 1 87 ? -10.513 3.663 -10.271 1.00 84.06 87 GLU A O 1
ATOM 696 N N . CYS A 1 88 ? -9.852 1.733 -11.211 1.00 94.12 88 CYS A N 1
ATOM 697 C CA . CYS A 1 88 ? -8.960 1.309 -10.144 1.00 94.12 88 CYS A CA 1
ATOM 698 C C . CYS A 1 88 ? -7.504 1.264 -10.613 1.00 94.12 88 CYS A C 1
ATOM 700 O O . CYS A 1 88 ? -7.181 0.670 -11.644 1.00 94.12 88 CYS A O 1
ATOM 702 N N . LYS A 1 89 ? -6.618 1.839 -9.800 1.00 95.00 89 LYS A N 1
ATOM 703 C CA . LYS A 1 89 ? -5.163 1.714 -9.913 1.00 95.00 89 LYS A CA 1
ATOM 704 C C . LYS A 1 89 ? -4.648 0.964 -8.692 1.00 95.00 89 LYS A C 1
ATOM 706 O O . LYS A 1 89 ? -5.146 1.167 -7.588 1.00 95.00 89 LYS A O 1
ATOM 711 N N . TYR A 1 90 ? -3.637 0.126 -8.877 1.00 97.00 90 TYR A N 1
ATOM 712 C CA . TYR A 1 90 ? -3.120 -0.738 -7.816 1.00 97.00 90 TYR A CA 1
ATOM 713 C C . TYR A 1 90 ? -1.633 -0.499 -7.579 1.00 97.00 90 TYR A C 1
ATOM 715 O O . TYR A 1 90 ? -0.910 -0.045 -8.472 1.00 97.00 90 TYR A O 1
ATOM 723 N N . ILE A 1 91 ? -1.195 -0.813 -6.364 1.00 97.69 91 ILE A N 1
ATOM 724 C CA . ILE A 1 91 ? 0.197 -1.063 -6.014 1.00 97.69 91 ILE A CA 1
ATOM 725 C C . ILE A 1 91 ? 0.255 -2.388 -5.260 1.00 97.69 91 ILE A C 1
ATOM 727 O O . ILE A 1 91 ? -0.448 -2.585 -4.269 1.00 97.69 91 ILE A O 1
ATOM 731 N N . VAL A 1 92 ? 1.064 -3.316 -5.760 1.00 97.06 92 VAL A N 1
ATOM 732 C CA . VAL A 1 92 ? 1.292 -4.596 -5.092 1.00 97.06 92 VAL A CA 1
ATOM 733 C C . VAL A 1 92 ? 2.575 -4.475 -4.290 1.00 97.06 92 VAL A C 1
ATOM 735 O O . VAL A 1 92 ? 3.636 -4.212 -4.852 1.00 97.06 92 VAL A O 1
ATOM 738 N N . TRP A 1 93 ? 2.473 -4.638 -2.977 1.00 96.44 93 TRP A N 1
ATOM 739 C CA . TRP A 1 93 ? 3.621 -4.638 -2.085 1.00 96.44 93 TRP A CA 1
ATOM 740 C C . TRP A 1 93 ? 4.126 -6.070 -1.900 1.00 96.44 93 TRP A C 1
ATOM 742 O O . TRP A 1 93 ? 3.358 -6.970 -1.550 1.00 96.44 93 TRP A O 1
ATOM 752 N N . ILE A 1 94 ? 5.420 -6.269 -2.146 1.00 93.81 94 ILE A N 1
ATOM 753 C CA . ILE A 1 94 ? 6.088 -7.570 -2.087 1.00 93.81 94 ILE A CA 1
ATOM 754 C C . ILE A 1 94 ? 6.920 -7.607 -0.798 1.00 93.81 94 ILE A C 1
ATOM 756 O O . ILE A 1 94 ? 7.811 -6.769 -0.641 1.00 93.81 94 ILE A O 1
ATOM 760 N N . PRO A 1 95 ? 6.652 -8.531 0.144 1.00 90.75 95 PRO A N 1
ATOM 761 C CA . PRO A 1 95 ? 7.394 -8.599 1.392 1.00 90.75 95 PRO A CA 1
ATOM 762 C C . PRO A 1 95 ? 8.847 -8.985 1.142 1.00 90.75 95 PRO A C 1
ATOM 764 O O . PRO A 1 95 ? 9.138 -10.058 0.617 1.00 90.75 95 PRO A O 1
ATOM 767 N N . TRP A 1 96 ? 9.759 -8.144 1.615 1.00 88.00 96 TRP A N 1
ATOM 768 C CA . TRP A 1 96 ? 11.194 -8.388 1.555 1.00 88.00 96 TRP A CA 1
ATOM 769 C C . TRP A 1 96 ? 11.867 -8.083 2.896 1.00 88.00 96 TRP A C 1
ATOM 771 O O . TRP A 1 96 ? 11.323 -7.351 3.727 1.00 88.00 96 TRP A O 1
ATOM 781 N N . ALA A 1 97 ? 13.043 -8.673 3.119 1.00 89.12 97 ALA A N 1
ATOM 782 C CA . ALA A 1 97 ? 13.835 -8.535 4.339 1.00 89.12 97 ALA A CA 1
ATOM 783 C C . ALA A 1 97 ? 13.093 -8.953 5.634 1.00 89.12 97 ALA A C 1
ATOM 785 O O . ALA A 1 97 ? 12.115 -9.711 5.613 1.00 89.12 97 ALA A O 1
ATOM 786 N N . GLY A 1 98 ? 13.620 -8.528 6.789 1.00 91.38 98 GLY A N 1
ATOM 787 C CA . GLY A 1 98 ? 13.082 -8.836 8.117 1.00 91.38 98 GLY A CA 1
ATOM 788 C C . GLY A 1 98 ? 11.834 -8.026 8.491 1.00 91.38 98 GLY A C 1
ATOM 789 O O . GLY A 1 98 ? 11.488 -7.036 7.850 1.00 91.38 98 GLY A O 1
ATOM 790 N N . MET A 1 99 ? 11.166 -8.422 9.578 1.00 90.88 99 MET A N 1
ATOM 791 C CA . MET A 1 99 ? 9.847 -7.894 9.958 1.00 90.88 99 MET A CA 1
ATOM 792 C C . MET A 1 99 ? 9.799 -6.368 10.162 1.00 90.88 99 MET A C 1
ATOM 794 O O . MET A 1 99 ? 8.831 -5.727 9.758 1.00 90.88 99 MET A O 1
ATOM 798 N N . GLY A 1 100 ? 10.845 -5.770 10.741 1.00 92.56 100 GLY A N 1
ATOM 799 C CA . GLY A 1 100 ? 10.928 -4.313 10.909 1.00 92.56 100 GLY A CA 1
ATOM 800 C C . GLY A 1 100 ? 10.921 -3.568 9.570 1.00 92.56 100 GLY A C 1
ATOM 801 O O . GLY A 1 100 ? 10.131 -2.644 9.382 1.00 92.56 100 GLY A O 1
ATOM 802 N N . ASN A 1 101 ? 11.721 -4.034 8.606 1.00 93.12 101 ASN A N 1
ATOM 803 C CA . ASN A 1 101 ? 11.755 -3.476 7.251 1.00 93.12 101 ASN A CA 1
ATOM 804 C C . ASN A 1 101 ? 10.410 -3.668 6.549 1.00 93.12 101 ASN A C 1
ATOM 806 O O . ASN A 1 101 ? 9.917 -2.743 5.907 1.00 93.12 101 ASN A O 1
ATOM 810 N N . ARG A 1 102 ? 9.771 -4.831 6.729 1.00 93.00 102 ARG A N 1
ATOM 811 C CA . ARG A 1 102 ? 8.438 -5.092 6.174 1.00 93.00 102 ARG A CA 1
ATOM 812 C C . ARG A 1 102 ? 7.401 -4.091 6.685 1.00 93.00 102 ARG A C 1
ATOM 814 O O . ARG A 1 102 ? 6.670 -3.520 5.889 1.00 93.00 102 ARG A O 1
ATOM 821 N N . MET A 1 103 ? 7.363 -3.828 7.994 1.00 93.56 103 MET A N 1
ATOM 822 C CA . MET A 1 103 ? 6.429 -2.853 8.572 1.00 93.56 103 MET A CA 1
ATOM 823 C C . MET A 1 103 ? 6.667 -1.434 8.045 1.00 93.56 103 MET A C 1
ATOM 825 O O . MET A 1 103 ? 5.712 -0.752 7.679 1.00 93.56 103 MET A O 1
ATOM 829 N N . MET A 1 104 ? 7.929 -1.001 7.983 1.00 95.81 104 MET A N 1
ATOM 830 C CA . MET A 1 104 ? 8.282 0.341 7.511 1.00 95.81 104 MET A CA 1
ATOM 831 C C . MET A 1 104 ? 7.963 0.523 6.027 1.00 95.81 104 MET A C 1
ATOM 833 O O . MET A 1 104 ? 7.286 1.478 5.656 1.00 95.81 104 MET A O 1
ATOM 837 N N . THR A 1 105 ? 8.384 -0.416 5.182 1.00 95.94 105 THR A N 1
ATOM 838 C CA . THR A 1 105 ? 8.154 -0.346 3.731 1.00 95.94 105 THR A CA 1
ATOM 839 C C . THR A 1 105 ? 6.675 -0.476 3.373 1.00 95.94 105 THR A C 1
ATOM 841 O O . THR A 1 105 ? 6.217 0.208 2.458 1.00 95.94 105 THR A O 1
ATOM 844 N N . LEU A 1 106 ? 5.899 -1.276 4.112 1.00 96.44 106 LEU A N 1
ATOM 845 C CA . LEU A 1 106 ? 4.449 -1.359 3.939 1.00 96.44 106 LEU A CA 1
ATOM 846 C C . LEU A 1 106 ? 3.761 -0.037 4.306 1.00 96.44 106 LEU A C 1
ATOM 848 O O . LEU A 1 106 ? 2.898 0.425 3.562 1.00 96.44 106 LEU A O 1
ATOM 852 N N . ALA A 1 107 ? 4.171 0.612 5.401 1.00 97.69 107 ALA A N 1
ATOM 853 C CA . ALA A 1 107 ? 3.659 1.931 5.775 1.00 97.69 107 ALA A CA 1
ATOM 854 C C . ALA A 1 107 ? 4.015 3.007 4.731 1.00 97.69 107 ALA A C 1
ATOM 856 O O . ALA A 1 107 ? 3.146 3.787 4.336 1.00 97.69 107 ALA A O 1
ATOM 857 N N . SER A 1 108 ? 5.254 3.012 4.226 1.00 97.94 108 SER A N 1
ATOM 858 C CA . SER A 1 108 ? 5.683 3.896 3.132 1.00 97.94 108 SER A CA 1
ATOM 859 C C . SER A 1 108 ? 4.892 3.648 1.846 1.00 97.94 108 SER A C 1
ATOM 861 O O . SER A 1 108 ? 4.462 4.594 1.189 1.00 97.94 108 SER A O 1
ATOM 863 N N . THR A 1 109 ? 4.636 2.382 1.515 1.00 98.06 109 THR A N 1
ATOM 864 C CA . THR A 1 109 ? 3.843 1.993 0.340 1.00 98.06 109 THR A CA 1
ATOM 865 C C . THR A 1 109 ? 2.389 2.430 0.475 1.00 98.06 109 THR A C 1
ATOM 867 O O . THR A 1 109 ? 1.808 2.944 -0.478 1.00 98.06 109 THR A O 1
ATOM 870 N N . PHE A 1 110 ? 1.805 2.293 1.666 1.00 98.50 110 PHE A N 1
ATOM 871 C CA . PHE A 1 110 ? 0.461 2.786 1.945 1.00 98.50 110 PHE A CA 1
ATOM 872 C C . PHE A 1 110 ? 0.368 4.310 1.831 1.00 98.50 110 PHE A C 1
ATOM 874 O O . PHE A 1 110 ? -0.576 4.817 1.229 1.00 98.50 110 PHE A O 1
ATOM 881 N N . LEU A 1 111 ? 1.369 5.048 2.319 1.00 98.50 111 LEU A N 1
ATOM 882 C CA . LEU A 1 111 ? 1.432 6.494 2.112 1.00 98.50 111 LEU A CA 1
ATOM 883 C C . LEU A 1 111 ? 1.504 6.847 0.620 1.00 98.50 111 LEU A C 1
ATOM 885 O O . LEU A 1 111 ? 0.751 7.703 0.163 1.00 98.50 111 LEU A O 1
ATOM 889 N N . TYR A 1 112 ? 2.349 6.166 -0.156 1.00 98.38 112 TYR A N 1
ATOM 890 C CA . TYR A 1 112 ? 2.414 6.371 -1.604 1.00 98.38 112 TYR A CA 1
ATOM 891 C C . TYR A 1 112 ? 1.070 6.078 -2.289 1.00 98.38 112 TYR A C 1
ATOM 893 O O . TYR A 1 112 ? 0.637 6.829 -3.163 1.00 98.38 112 TYR A O 1
ATOM 901 N N . ALA A 1 113 ? 0.366 5.031 -1.859 1.00 98.38 113 ALA A N 1
ATOM 902 C CA . ALA A 1 113 ? -0.953 4.686 -2.377 1.00 98.38 113 ALA A CA 1
ATOM 903 C C . ALA A 1 113 ? -2.008 5.762 -2.073 1.00 98.38 113 ALA A C 1
ATOM 905 O O . ALA A 1 113 ? -2.788 6.114 -2.957 1.00 98.38 113 ALA A O 1
ATOM 906 N N . LEU A 1 114 ? -1.984 6.337 -0.863 1.00 97.81 114 LEU A N 1
ATOM 907 C CA . LEU A 1 114 ? -2.829 7.477 -0.488 1.00 97.81 114 LEU A CA 1
ATOM 908 C C . LEU A 1 114 ? -2.544 8.719 -1.341 1.00 97.81 114 LEU A C 1
ATOM 910 O O . LEU A 1 114 ? -3.467 9.455 -1.673 1.00 97.81 114 LEU A O 1
ATOM 914 N N . LEU A 1 115 ? -1.278 8.962 -1.685 1.00 97.50 115 LEU A N 1
ATOM 915 C CA . LEU A 1 115 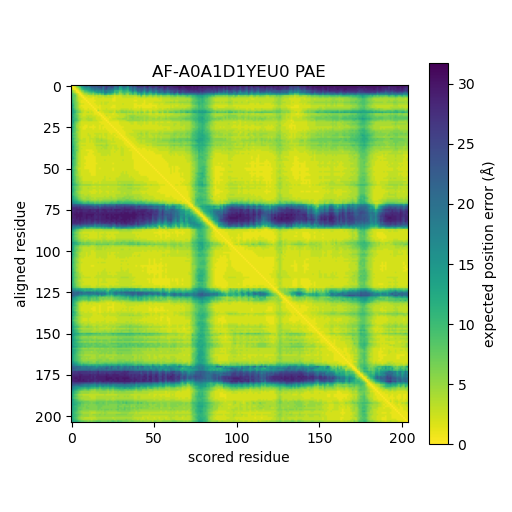? -0.861 10.126 -2.475 1.00 97.50 115 LEU A CA 1
ATOM 916 C C . LEU A 1 115 ? -1.150 9.980 -3.974 1.00 97.50 115 LEU A C 1
ATOM 918 O O . LEU A 1 115 ? -1.212 10.984 -4.676 1.00 97.50 115 LEU A O 1
ATOM 922 N N . THR A 1 116 ? -1.308 8.751 -4.469 1.00 96.75 116 THR A N 1
ATOM 923 C CA . THR A 1 116 ? -1.447 8.455 -5.907 1.00 96.75 116 THR A CA 1
ATOM 924 C C . THR A 1 116 ? -2.796 7.846 -6.288 1.00 96.75 116 THR A C 1
ATOM 926 O O . THR A 1 116 ? -2.966 7.389 -7.424 1.00 96.75 116 THR A O 1
ATOM 929 N N . ASP A 1 117 ? -3.749 7.841 -5.350 1.00 96.44 117 ASP A N 1
ATOM 930 C CA . ASP A 1 117 ? -5.071 7.227 -5.486 1.00 96.44 117 ASP A CA 1
ATOM 931 C C . ASP A 1 117 ? -4.973 5.783 -6.011 1.00 96.44 117 ASP A C 1
ATOM 933 O O . ASP A 1 117 ? -5.558 5.419 -7.036 1.00 96.44 117 ASP A O 1
ATOM 937 N N . ARG A 1 118 ? -4.186 4.952 -5.317 1.00 97.88 118 ARG A N 1
ATOM 938 C CA . ARG A 1 118 ? -4.020 3.519 -5.610 1.00 97.88 118 ARG A CA 1
ATOM 939 C C . ARG A 1 118 ? -4.532 2.662 -4.462 1.00 97.88 118 ARG A C 1
ATOM 941 O O . ARG A 1 118 ? -4.482 3.070 -3.309 1.00 97.88 118 ARG A O 1
ATOM 948 N N . VAL A 1 119 ? -4.956 1.443 -4.771 1.00 98.19 119 VAL A N 1
ATOM 949 C CA . VAL A 1 119 ? -5.231 0.391 -3.787 1.00 98.19 119 VAL A CA 1
ATOM 950 C C . VAL A 1 119 ? -3.968 -0.420 -3.523 1.00 98.19 119 VAL A C 1
ATOM 952 O O . VAL A 1 119 ? -3.350 -0.929 -4.460 1.00 98.19 119 VAL A O 1
ATOM 955 N N . VAL A 1 120 ? -3.596 -0.556 -2.248 1.00 98.12 120 VAL A N 1
ATOM 956 C CA . VAL A 1 120 ? -2.525 -1.464 -1.817 1.00 98.12 120 VAL A CA 1
ATOM 957 C C . VAL A 1 120 ? -3.047 -2.892 -1.769 1.00 98.12 120 VAL A C 1
ATOM 959 O O . VAL A 1 120 ? -4.032 -3.159 -1.085 1.00 98.12 120 VAL A O 1
ATOM 962 N N . LEU A 1 121 ? -2.336 -3.806 -2.424 1.00 97.38 121 LEU A N 1
ATOM 963 C CA . LEU A 1 121 ? -2.487 -5.246 -2.240 1.00 97.38 121 LEU A CA 1
ATOM 964 C C . LEU A 1 121 ? -1.179 -5.824 -1.694 1.00 97.38 121 LEU A C 1
ATOM 966 O O . LEU A 1 121 ? -0.105 -5.580 -2.237 1.00 97.38 121 LEU A O 1
ATOM 970 N N . VAL A 1 122 ? -1.268 -6.575 -0.605 1.00 95.50 122 VAL A N 1
ATOM 971 C CA . VAL A 1 122 ? -0.135 -7.160 0.114 1.00 95.50 122 VAL A CA 1
ATOM 972 C C . VAL A 1 122 ? 0.057 -8.590 -0.354 1.00 95.50 122 VAL A C 1
ATOM 974 O O . VAL A 1 122 ? -0.849 -9.412 -0.210 1.00 95.50 122 VAL A O 1
ATOM 977 N N . ASP A 1 123 ? 1.235 -8.917 -0.882 1.00 92.62 123 ASP A N 1
ATOM 978 C CA . ASP A 1 123 ? 1.549 -10.304 -1.206 1.00 92.62 123 ASP A CA 1
ATOM 979 C C . ASP A 1 123 ? 1.667 -11.150 0.072 1.00 92.62 123 ASP A C 1
ATOM 981 O O . ASP A 1 123 ? 2.633 -11.064 0.831 1.00 92.62 123 ASP A O 1
ATOM 985 N N . GLY A 1 124 ? 0.638 -11.965 0.308 1.00 81.38 124 GLY A N 1
ATOM 986 C CA . GLY A 1 124 ? 0.523 -12.871 1.448 1.00 81.38 124 GLY A CA 1
ATOM 987 C C . GLY A 1 124 ? 1.001 -14.297 1.171 1.00 81.38 124 GLY A C 1
ATOM 988 O O . GLY A 1 124 ? 0.765 -15.175 1.998 1.00 81.38 124 GLY A O 1
ATOM 989 N N . ARG A 1 125 ? 1.641 -14.573 0.023 1.00 76.12 125 ARG A N 1
ATOM 990 C CA . ARG A 1 125 ? 2.173 -15.917 -0.291 1.00 76.12 125 ARG A CA 1
ATOM 991 C C . ARG A 1 125 ? 3.324 -16.323 0.636 1.00 76.12 125 ARG A C 1
ATOM 993 O O . ARG A 1 125 ? 3.531 -17.512 0.876 1.00 76.12 125 ARG A O 1
ATOM 1000 N N . GLY A 1 126 ? 4.011 -15.349 1.235 1.00 66.06 126 GLY A N 1
ATOM 1001 C CA . GLY A 1 126 ? 4.851 -15.556 2.415 1.00 66.06 126 GLY A CA 1
ATOM 1002 C C . GLY A 1 126 ? 3.980 -15.681 3.669 1.00 66.06 126 GLY A C 1
ATOM 1003 O O . GLY A 1 126 ? 3.276 -14.739 4.022 1.00 66.06 126 GLY A O 1
ATOM 1004 N N . LYS A 1 127 ? 4.036 -16.834 4.348 1.00 60.31 127 LYS A N 1
ATOM 1005 C CA . LYS A 1 127 ? 3.117 -17.294 5.418 1.00 60.31 127 LYS A CA 1
ATOM 1006 C C . LYS A 1 127 ? 2.996 -16.406 6.674 1.00 60.31 127 LYS A C 1
ATOM 1008 O O . LYS A 1 127 ? 2.299 -16.785 7.611 1.00 60.31 127 LYS A O 1
ATOM 1013 N N . ASP A 1 128 ? 3.624 -15.238 6.709 1.00 71.94 128 ASP A N 1
ATOM 1014 C CA . ASP A 1 128 ? 3.797 -14.473 7.942 1.00 71.94 128 ASP A CA 1
ATOM 1015 C C . ASP A 1 128 ? 2.719 -13.393 8.119 1.00 71.94 128 ASP A C 1
ATOM 1017 O O . ASP A 1 128 ? 2.199 -13.204 9.212 1.00 71.94 128 ASP A O 1
ATOM 1021 N N . LEU A 1 129 ? 2.331 -12.668 7.068 1.00 78.62 129 LEU A N 1
ATOM 1022 C CA . LEU A 1 129 ? 1.600 -11.405 7.258 1.00 78.62 129 LEU A CA 1
ATOM 1023 C C . LEU A 1 129 ? 0.129 -11.575 7.625 1.00 78.62 129 LEU A C 1
ATOM 1025 O O . LEU A 1 129 ? -0.349 -10.889 8.526 1.00 78.62 129 LEU A O 1
ATOM 1029 N N . ALA A 1 130 ? -0.566 -12.512 6.979 1.00 79.00 130 ALA A N 1
ATOM 1030 C CA . ALA A 1 130 ? -1.963 -12.813 7.291 1.00 79.00 130 ALA A CA 1
ATOM 1031 C C . ALA A 1 130 ? -2.134 -13.419 8.698 1.00 79.00 130 ALA A C 1
ATOM 1033 O O . ALA A 1 130 ? -3.190 -13.278 9.306 1.00 79.00 130 ALA A O 1
ATOM 1034 N N . GLY A 1 131 ? -1.095 -14.081 9.225 1.00 84.06 131 GLY A N 1
ATOM 1035 C CA . GLY A 1 131 ? -1.084 -14.604 10.593 1.00 84.06 131 GLY A CA 1
ATOM 1036 C C . GLY A 1 131 ? -0.698 -13.566 11.652 1.00 84.06 131 GLY A C 1
ATOM 1037 O O . GLY A 1 131 ? -1.060 -13.724 12.815 1.00 84.06 131 GLY A O 1
ATOM 1038 N N . LEU A 1 132 ? 0.027 -12.509 11.268 1.00 90.00 132 LEU A N 1
ATOM 1039 C CA . LEU A 1 132 ? 0.531 -11.481 12.187 1.00 90.00 132 LEU A CA 1
ATOM 1040 C C . LEU A 1 132 ? -0.382 -10.255 12.296 1.00 90.00 132 LEU A C 1
ATOM 1042 O O . LEU A 1 132 ? -0.427 -9.620 13.351 1.00 90.00 132 LEU A O 1
ATOM 1046 N N . PHE A 1 133 ? -1.093 -9.900 11.223 1.00 92.06 133 PHE A N 1
ATOM 1047 C CA . PHE A 1 133 ? -1.895 -8.682 11.156 1.00 92.06 133 PHE A CA 1
ATOM 1048 C C . PHE A 1 133 ? -3.360 -8.959 10.851 1.00 92.06 133 PHE A C 1
ATOM 1050 O O . PHE A 1 133 ? -3.710 -9.808 10.039 1.00 92.06 133 PHE A O 1
ATOM 1057 N N . CYS A 1 134 ? -4.225 -8.160 11.468 1.00 94.62 134 CYS A N 1
ATOM 1058 C CA . CYS A 1 134 ? -5.638 -8.122 11.129 1.00 94.62 134 CYS A CA 1
ATOM 1059 C C . CYS A 1 134 ? -5.883 -7.309 9.853 1.00 94.62 134 CYS A C 1
ATOM 1061 O O . CYS A 1 134 ? -5.117 -6.399 9.541 1.00 94.62 134 CYS A O 1
ATOM 1063 N N . GLU A 1 135 ? -7.026 -7.536 9.205 1.00 95.25 135 GLU A N 1
ATOM 1064 C CA . GLU A 1 135 ? -7.479 -6.727 8.067 1.00 95.25 135 GLU A CA 1
ATOM 1065 C C . GLU A 1 135 ? -7.602 -5.241 8.440 1.00 95.25 135 GLU A C 1
ATOM 1067 O O . GLU A 1 135 ? -8.372 -4.906 9.343 1.00 95.25 135 GLU A O 1
ATOM 1072 N N . PRO A 1 136 ? -6.862 -4.316 7.813 1.00 96.31 136 PRO A N 1
ATOM 1073 C CA . PRO A 1 136 ? -6.848 -2.918 8.237 1.00 96.31 136 PRO A CA 1
ATOM 1074 C C . PRO A 1 136 ? -8.030 -2.110 7.695 1.00 96.31 136 PRO A C 1
ATOM 1076 O O . PRO A 1 136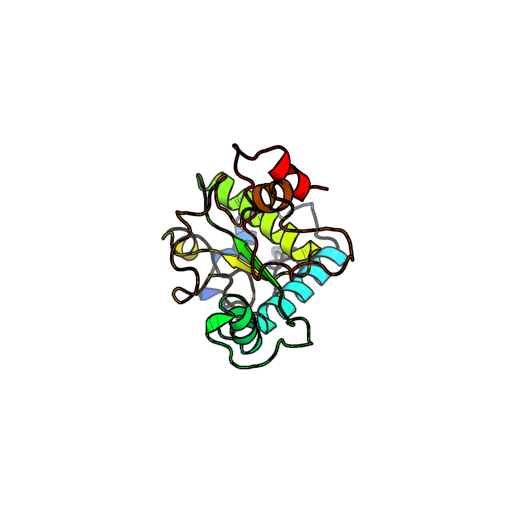 ? -8.351 -1.078 8.283 1.00 96.31 136 PRO A O 1
ATOM 1079 N N . PHE A 1 137 ? -8.688 -2.577 6.629 1.00 96.50 137 PHE A N 1
ATOM 1080 C CA . PHE A 1 137 ? -9.773 -1.870 5.944 1.00 96.50 137 PHE A CA 1
ATOM 1081 C C . PHE A 1 137 ? -11.123 -2.572 6.185 1.00 96.50 137 PHE A C 1
ATOM 1083 O O . PHE A 1 137 ? -11.202 -3.796 6.062 1.00 96.50 137 PHE A O 1
ATOM 1090 N N . PRO A 1 138 ? -12.200 -1.846 6.541 1.00 95.19 138 PRO A N 1
ATOM 1091 C CA . PRO A 1 138 ? -13.484 -2.465 6.872 1.00 95.19 138 PRO A CA 1
ATOM 1092 C C . PRO A 1 138 ? -14.064 -3.301 5.726 1.00 95.19 138 PRO A C 1
ATOM 1094 O O . PRO A 1 138 ? -14.042 -2.877 4.572 1.00 95.19 138 PRO A O 1
ATOM 1097 N N . ALA A 1 139 ? -14.628 -4.469 6.060 1.00 93.44 139 ALA A N 1
ATOM 1098 C CA . ALA A 1 139 ? -15.383 -5.348 5.154 1.00 93.44 139 ALA A CA 1
ATOM 1099 C C . ALA A 1 139 ? -14.670 -5.742 3.839 1.00 93.44 139 ALA A C 1
ATOM 1101 O O . ALA A 1 139 ? -15.324 -6.102 2.862 1.00 93.44 139 ALA A O 1
ATOM 1102 N N . THR A 1 140 ? -13.340 -5.663 3.794 1.00 95.44 140 THR A N 1
ATOM 1103 C CA . THR A 1 140 ? -12.522 -5.968 2.612 1.00 95.44 140 THR A CA 1
ATOM 1104 C C . THR A 1 140 ? -11.252 -6.697 3.036 1.00 95.44 140 THR A C 1
ATOM 1106 O O . THR A 1 140 ? -10.985 -6.815 4.232 1.00 95.44 140 THR A O 1
ATOM 1109 N N . THR A 1 141 ? -10.477 -7.187 2.065 1.00 95.00 141 THR A N 1
ATOM 1110 C CA . THR A 1 141 ? -9.140 -7.734 2.317 1.00 95.00 141 THR A CA 1
ATOM 1111 C C . THR A 1 141 ? -8.084 -6.966 1.543 1.00 95.00 141 THR A C 1
ATOM 1113 O O . THR A 1 141 ? -8.259 -6.696 0.355 1.00 95.00 141 THR A O 1
ATOM 1116 N N . TRP A 1 142 ? -6.998 -6.608 2.222 1.00 95.88 142 TRP A N 1
ATOM 1117 C CA . TRP A 1 142 ? -5.792 -6.057 1.594 1.00 95.88 142 TRP A CA 1
ATOM 1118 C C . TRP A 1 142 ? -4.857 -7.132 1.028 1.00 95.88 142 TRP A C 1
ATOM 1120 O O . TRP A 1 142 ? -3.844 -6.796 0.420 1.00 95.88 142 TRP A O 1
ATOM 1130 N N . LEU A 1 143 ? -5.145 -8.419 1.247 1.00 95.00 143 LEU A N 1
ATOM 1131 C CA . LEU A 1 143 ? -4.293 -9.503 0.776 1.00 95.00 143 LEU A CA 1
ATOM 1132 C C . LEU A 1 143 ? -4.480 -9.711 -0.726 1.00 95.00 143 LEU A C 1
ATOM 1134 O O . LEU A 1 143 ? -5.599 -9.738 -1.241 1.00 95.00 143 LEU A O 1
ATOM 1138 N N . LEU A 1 144 ? -3.364 -9.893 -1.424 1.00 94.75 144 LEU A N 1
ATOM 1139 C CA . LEU A 1 144 ? -3.360 -10.265 -2.828 1.00 94.75 144 LEU A CA 1
ATOM 1140 C C . LEU A 1 144 ? -3.948 -11.682 -2.986 1.00 94.75 144 LEU A C 1
ATOM 1142 O O . LEU A 1 144 ? -3.493 -12.603 -2.297 1.00 94.75 144 LEU A O 1
ATOM 1146 N N . PRO A 1 145 ? -4.934 -11.885 -3.878 1.00 93.31 145 PRO A N 1
ATOM 1147 C CA . PRO A 1 145 ? -5.482 -13.210 -4.150 1.00 93.31 145 PRO A CA 1
ATOM 1148 C C . PRO A 1 145 ? -4.433 -14.200 -4.659 1.00 93.31 145 PRO A C 1
ATOM 1150 O O . PRO A 1 145 ? -3.501 -13.833 -5.374 1.00 93.31 145 PRO A O 1
ATOM 1153 N N . GLN A 1 146 ? -4.603 -15.474 -4.307 1.00 89.88 146 GLN A N 1
ATOM 1154 C CA . GLN A 1 146 ? -3.691 -16.551 -4.717 1.00 89.88 146 GLN A CA 1
ATOM 1155 C C . GLN A 1 146 ? -3.758 -16.848 -6.222 1.00 89.88 146 GLN A C 1
ATOM 1157 O O . GLN A 1 146 ? -2.803 -17.362 -6.792 1.00 89.88 146 GLN A O 1
ATOM 1162 N N . ASP A 1 147 ? -4.874 -16.507 -6.860 1.00 89.69 147 ASP A N 1
ATOM 1163 C CA . ASP A 1 147 ? -5.130 -16.612 -8.295 1.00 89.69 147 ASP A CA 1
ATOM 1164 C C . ASP A 1 147 ? -4.719 -15.347 -9.073 1.00 89.69 147 ASP A C 1
ATOM 1166 O O . ASP A 1 147 ? -5.099 -15.175 -10.231 1.00 89.69 147 ASP A O 1
ATOM 1170 N N . PHE A 1 148 ? -3.929 -14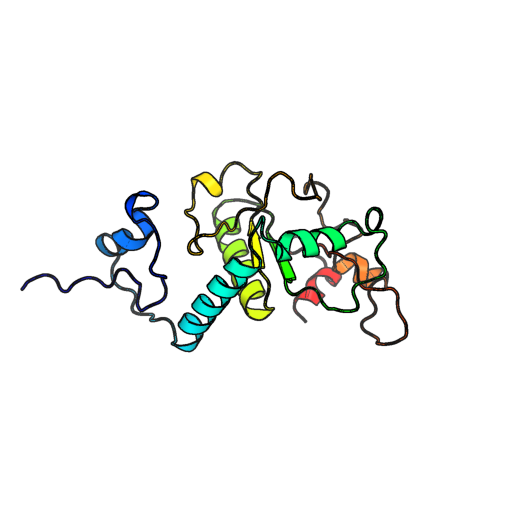.450 -8.466 1.00 92.88 148 PHE A N 1
ATOM 1171 C CA . PHE A 1 148 ? -3.391 -13.285 -9.165 1.00 92.88 148 PHE A CA 1
ATOM 1172 C C . PHE A 1 148 ? -2.548 -13.710 -10.391 1.00 92.88 148 PHE A C 1
ATOM 1174 O O . PHE A 1 148 ? -1.699 -14.594 -10.255 1.00 92.88 148 PHE A O 1
ATOM 1181 N N . PRO A 1 149 ? -2.697 -13.063 -11.570 1.00 91.31 149 PRO A N 1
ATOM 1182 C CA . PRO A 1 149 ? -2.066 -13.520 -12.816 1.00 91.31 149 PRO A CA 1
ATOM 1183 C C . PRO A 1 149 ? -0.537 -13.639 -12.780 1.00 91.31 149 PRO A C 1
ATOM 1185 O O . PRO A 1 149 ? 0.044 -14.430 -13.521 1.00 91.31 149 PRO A O 1
ATOM 1188 N N . ILE A 1 150 ? 0.133 -12.857 -11.930 1.00 90.25 150 ILE A N 1
ATOM 1189 C CA . ILE A 1 150 ? 1.580 -12.959 -11.733 1.00 90.25 150 ILE A CA 1
ATOM 1190 C C . ILE A 1 150 ? 1.847 -13.921 -10.571 1.00 90.25 150 ILE A C 1
ATOM 1192 O O . ILE A 1 150 ? 1.898 -13.526 -9.402 1.00 90.25 150 ILE A O 1
ATOM 1196 N N . ALA A 1 151 ? 2.011 -15.197 -10.918 1.00 85.00 151 ALA A N 1
ATOM 1197 C CA . ALA A 1 151 ? 2.120 -16.296 -9.961 1.00 85.00 151 ALA A CA 1
ATOM 1198 C C . ALA A 1 151 ? 3.410 -16.282 -9.118 1.00 85.00 151 ALA A C 1
ATOM 1200 O O . ALA A 1 151 ? 3.376 -16.713 -7.967 1.00 85.00 151 ALA A O 1
ATOM 1201 N N . ASP A 1 152 ? 4.519 -15.770 -9.660 1.00 87.31 152 ASP A N 1
ATOM 1202 C CA . ASP A 1 152 ? 5.825 -15.752 -8.994 1.00 87.31 152 ASP A CA 1
ATOM 1203 C C . ASP A 1 152 ? 6.460 -14.358 -9.058 1.00 87.31 152 ASP A C 1
ATOM 1205 O O . ASP A 1 152 ? 6.608 -13.773 -10.134 1.00 87.31 152 ASP A O 1
ATOM 1209 N N . PHE A 1 153 ? 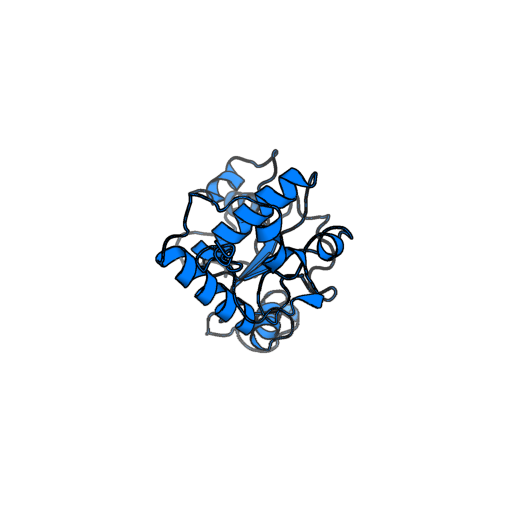6.835 -13.833 -7.890 1.00 91.12 153 PHE A N 1
ATOM 1210 C CA . PHE A 1 153 ? 7.551 -12.566 -7.758 1.00 91.12 153 PHE A CA 1
ATOM 1211 C C . PHE A 1 153 ? 9.068 -12.728 -7.592 1.00 91.12 153 PHE A C 1
ATOM 1213 O O . PHE A 1 153 ? 9.786 -11.737 -7.660 1.00 91.12 153 PHE A O 1
ATOM 1220 N N . SER A 1 154 ? 9.589 -13.950 -7.463 1.00 88.94 154 SER A N 1
ATOM 1221 C CA . SER A 1 154 ? 11.033 -14.216 -7.354 1.00 88.94 154 SER A CA 1
ATOM 1222 C C . SER A 1 154 ? 11.881 -13.623 -8.498 1.00 88.94 154 SER A C 1
ATOM 1224 O O . SER A 1 154 ? 13.007 -13.198 -8.236 1.00 88.94 154 SER A O 1
ATOM 1226 N N . PRO A 1 155 ? 11.392 -13.529 -9.757 1.00 91.19 155 PRO A N 1
ATOM 1227 C CA . PRO A 1 155 ? 12.145 -12.899 -10.847 1.00 91.19 155 PRO A CA 1
ATOM 1228 C C . PRO A 1 155 ? 12.240 -11.369 -10.753 1.00 91.19 155 PRO A C 1
ATOM 1230 O O . PRO A 1 155 ? 13.020 -10.755 -11.487 1.00 91.19 155 PRO A O 1
ATOM 1233 N N . PHE A 1 156 ? 11.428 -10.735 -9.903 1.00 91.81 156 PHE A N 1
ATOM 1234 C CA . PHE A 1 156 ? 11.394 -9.287 -9.746 1.00 91.81 156 PHE A CA 1
ATOM 1235 C C . PHE A 1 156 ? 12.579 -8.839 -8.891 1.00 91.81 156 PHE A C 1
ATOM 1237 O O . PHE A 1 156 ? 12.521 -8.807 -7.667 1.00 91.81 156 PHE A O 1
ATOM 1244 N N . GLY A 1 157 ? 13.665 -8.482 -9.567 1.00 90.75 157 GLY A N 1
ATOM 1245 C CA . GLY A 1 157 ? 14.819 -7.819 -8.972 1.00 90.75 157 GLY A CA 1
ATOM 1246 C C . GLY A 1 157 ? 15.337 -6.704 -9.871 1.00 90.75 157 GLY A C 1
ATOM 1247 O O . GLY A 1 157 ? 14.770 -6.419 -10.928 1.00 90.75 157 GLY A O 1
ATOM 1248 N N . ARG A 1 158 ? 16.468 -6.112 -9.494 1.00 89.12 158 ARG A N 1
ATOM 1249 C CA . ARG A 1 158 ? 17.106 -4.987 -10.195 1.00 89.12 158 ARG A CA 1
ATOM 1250 C C . ARG A 1 158 ? 17.192 -5.128 -11.721 1.00 89.12 158 ARG A C 1
ATOM 1252 O O . ARG A 1 158 ? 17.024 -4.165 -12.457 1.00 89.12 158 ARG A O 1
ATOM 1259 N N . ARG A 1 159 ? 17.448 -6.341 -12.225 1.00 90.31 159 ARG A N 1
ATOM 1260 C CA . ARG A 1 159 ? 17.613 -6.623 -13.668 1.00 90.31 159 ARG A CA 1
ATOM 1261 C C . ARG A 1 159 ? 16.311 -6.985 -14.389 1.00 90.31 159 ARG A C 1
ATOM 1263 O O . ARG A 1 159 ? 16.355 -7.375 -15.552 1.00 90.31 159 ARG A O 1
ATOM 1270 N N . HIS A 1 160 ? 15.162 -6.909 -13.718 1.00 92.25 160 HIS A N 1
ATOM 1271 C CA . HIS A 1 160 ? 13.896 -7.286 -14.329 1.00 92.25 160 HIS A CA 1
ATOM 1272 C C . HI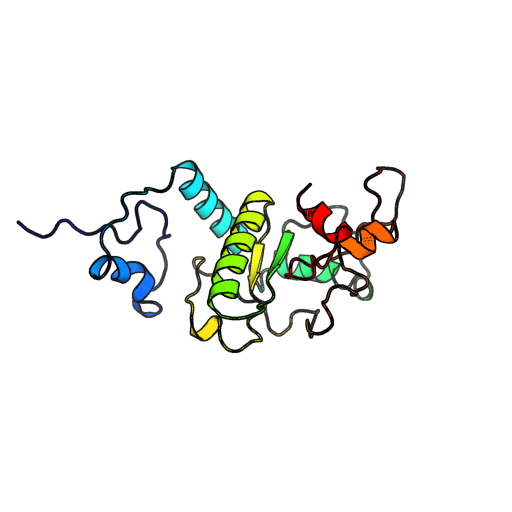S A 1 160 ? 13.580 -6.344 -15.510 1.00 92.25 160 HIS A C 1
ATOM 1274 O O . HIS A 1 160 ? 13.595 -5.124 -15.321 1.00 92.25 160 HIS A O 1
ATOM 1280 N N . PRO A 1 161 ? 13.248 -6.855 -16.713 1.00 89.81 161 PRO A N 1
ATOM 1281 C CA . PRO A 1 161 ? 13.038 -6.015 -17.900 1.00 89.81 161 PRO A CA 1
ATOM 1282 C C . PRO A 1 161 ? 11.892 -5.005 -17.773 1.00 89.81 161 PRO A C 1
ATOM 1284 O O . PRO A 1 161 ? 11.850 -4.023 -18.502 1.00 89.81 161 PRO A O 1
ATOM 1287 N N . LYS A 1 162 ? 10.943 -5.255 -16.860 1.00 89.94 162 LYS A N 1
ATOM 1288 C CA . LYS A 1 162 ? 9.845 -4.327 -16.539 1.00 89.94 162 LYS A CA 1
ATOM 1289 C C . LYS A 1 162 ? 10.110 -3.466 -15.294 1.00 89.94 162 LYS A C 1
ATOM 1291 O O . LYS A 1 162 ? 9.163 -2.886 -14.769 1.00 89.94 162 LYS A O 1
ATOM 1296 N N . SER A 1 163 ? 11.344 -3.433 -14.780 1.00 92.75 163 SER A N 1
ATOM 1297 C CA . SER A 1 163 ? 11.730 -2.475 -13.734 1.00 92.75 163 SER A CA 1
ATOM 1298 C C . SER A 1 163 ? 11.641 -1.052 -14.277 1.00 92.75 163 SER A C 1
ATOM 1300 O O . SER A 1 163 ? 12.065 -0.819 -15.406 1.00 92.75 163 SER A O 1
ATOM 1302 N N . TYR A 1 164 ? 11.139 -0.109 -13.486 1.00 92.31 164 TYR A N 1
ATOM 1303 C CA . TYR A 1 164 ? 11.041 1.300 -13.853 1.00 92.31 164 TYR A CA 1
ATOM 1304 C C . TYR A 1 164 ? 12.394 1.863 -14.304 1.00 92.31 164 TYR A C 1
ATOM 1306 O O . TYR A 1 164 ? 12.474 2.401 -15.405 1.00 92.31 164 TYR A O 1
ATOM 1314 N N . GLY A 1 165 ? 13.467 1.637 -13.536 1.00 92.00 165 GLY A N 1
ATOM 1315 C CA . GLY A 1 165 ? 14.809 2.089 -13.908 1.00 92.00 165 GLY A CA 1
ATOM 1316 C C . GLY A 1 165 ? 15.289 1.510 -15.244 1.00 92.00 165 GLY A C 1
ATOM 1317 O O . GLY A 1 165 ? 15.781 2.241 -16.099 1.00 92.00 165 GLY A O 1
ATOM 1318 N N . ASN A 1 166 ? 15.058 0.215 -15.497 1.00 91.44 166 ASN A N 1
ATOM 1319 C CA . ASN A 1 166 ? 15.434 -0.407 -16.777 1.00 91.44 166 ASN A CA 1
ATOM 1320 C C . ASN A 1 166 ? 14.591 0.119 -17.947 1.00 91.44 166 ASN A C 1
ATOM 1322 O O . ASN A 1 166 ? 15.112 0.321 -19.039 1.00 91.44 166 ASN A O 1
ATOM 1326 N N . LEU A 1 167 ? 13.297 0.361 -17.726 1.00 89.88 167 LEU A N 1
ATOM 1327 C CA . LEU A 1 167 ? 12.411 0.906 -18.751 1.00 89.88 167 LEU A CA 1
ATOM 1328 C C . LEU A 1 167 ? 12.770 2.351 -19.117 1.00 89.88 167 LEU A C 1
ATOM 1330 O O . LEU A 1 167 ? 12.678 2.701 -20.293 1.00 89.88 167 LEU A O 1
ATOM 1334 N N . LEU A 1 168 ? 13.198 3.161 -18.144 1.00 87.94 168 LEU A N 1
ATOM 1335 C CA . LEU A 1 168 ? 13.740 4.499 -18.388 1.00 87.94 168 LEU A CA 1
ATOM 1336 C C . LEU A 1 168 ? 15.052 4.429 -19.172 1.00 87.94 168 LEU A C 1
ATOM 1338 O O . LEU A 1 168 ? 15.188 5.077 -20.206 1.00 87.94 168 LEU A O 1
ATOM 1342 N N . LYS A 1 169 ? 15.988 3.593 -18.716 1.00 86.75 169 LYS A N 1
ATOM 1343 C CA . LYS A 1 169 ? 17.307 3.423 -19.334 1.00 86.75 169 LYS A CA 1
ATOM 1344 C C . LYS A 1 169 ? 17.242 2.958 -20.789 1.00 86.75 169 LYS A C 1
ATOM 1346 O O . LYS A 1 169 ? 18.081 3.336 -21.598 1.00 86.75 169 LYS A O 1
ATOM 1351 N N . GLU A 1 170 ? 16.274 2.107 -21.115 1.00 83.50 170 GLU A N 1
ATOM 1352 C CA . GLU A 1 170 ? 16.071 1.576 -22.466 1.00 83.50 170 GLU A CA 1
ATOM 1353 C C . GLU A 1 170 ? 15.136 2.448 -23.326 1.00 83.50 170 GLU A C 1
ATOM 1355 O O . GLU A 1 170 ? 14.736 2.009 -24.403 1.00 83.50 170 GLU A O 1
ATOM 1360 N N . GLU A 1 171 ? 14.746 3.641 -22.849 1.00 74.56 171 GLU A N 1
ATOM 1361 C CA . GLU A 1 171 ? 13.804 4.565 -23.509 1.00 74.56 171 GLU A CA 1
ATOM 1362 C C . GLU A 1 171 ? 12.457 3.907 -23.878 1.00 74.56 171 GLU A C 1
ATOM 1364 O O . GLU A 1 171 ? 11.754 4.309 -24.804 1.00 74.56 171 GLU A O 1
ATOM 1369 N N . LYS A 1 172 ? 12.065 2.864 -23.134 1.00 68.44 172 LYS A N 1
ATOM 1370 C CA . LYS A 1 172 ? 10.822 2.105 -23.360 1.00 68.44 172 LYS A CA 1
ATOM 1371 C C . LYS A 1 172 ? 9.592 2.773 -22.754 1.00 68.44 172 LYS A C 1
ATOM 1373 O O . LYS A 1 172 ? 8.473 2.350 -23.043 1.00 68.44 172 LYS A O 1
ATOM 1378 N N . ILE A 1 173 ? 9.797 3.793 -21.925 1.00 68.81 173 ILE A N 1
ATOM 1379 C CA . ILE A 1 173 ? 8.770 4.717 -21.448 1.00 68.81 173 ILE A CA 1
ATOM 1380 C C . ILE A 1 173 ? 9.242 6.124 -21.830 1.00 68.81 173 ILE A C 1
ATOM 1382 O O . ILE A 1 173 ? 10.199 6.628 -21.249 1.00 68.81 173 ILE A O 1
ATOM 1386 N N . SER A 1 174 ? 8.588 6.760 -22.806 1.00 56.31 174 SER A N 1
ATOM 1387 C CA . SER A 1 174 ? 8.795 8.186 -23.080 1.00 56.31 174 SER A CA 1
ATOM 1388 C C . SER A 1 174 ? 7.878 9.021 -22.192 1.00 56.31 174 SER A C 1
ATOM 1390 O O . SER A 1 174 ? 6.677 8.781 -22.128 1.00 56.31 174 SER A O 1
ATOM 1392 N N . THR A 1 175 ? 8.441 10.040 -21.547 1.00 53.53 175 THR A N 1
ATOM 1393 C CA . THR A 1 175 ? 7.698 11.123 -20.879 1.00 53.53 175 THR A CA 1
ATOM 1394 C C . THR A 1 175 ? 7.194 12.182 -21.865 1.00 53.53 175 THR A C 1
ATOM 1396 O O . THR A 1 175 ? 6.436 13.070 -21.483 1.00 53.53 175 THR A O 1
ATOM 1399 N N . ALA A 1 176 ? 7.615 12.099 -23.132 1.00 48.81 176 ALA A N 1
ATOM 1400 C CA . ALA A 1 176 ? 7.204 12.994 -24.200 1.00 48.81 176 ALA A CA 1
ATOM 1401 C C . ALA A 1 176 ? 5.946 12.466 -24.904 1.00 48.81 176 ALA A C 1
ATOM 1403 O O . ALA A 1 176 ? 5.904 11.321 -25.356 1.00 48.81 176 ALA A O 1
ATOM 1404 N N . ASP A 1 177 ? 4.953 13.345 -25.028 1.00 50.53 177 ASP A N 1
ATOM 1405 C CA . ASP A 1 177 ? 3.644 13.177 -25.675 1.00 50.53 177 ASP A CA 1
ATOM 1406 C C . ASP A 1 177 ? 3.752 13.057 -27.216 1.00 50.53 177 ASP A C 1
ATOM 1408 O O . ASP A 1 177 ? 3.021 13.674 -27.986 1.00 50.53 177 ASP A O 1
ATOM 1412 N N . THR A 1 178 ? 4.746 12.312 -27.702 1.00 43.41 178 THR A N 1
ATOM 1413 C CA . THR A 1 178 ? 5.054 12.148 -29.126 1.00 43.41 178 THR A CA 1
ATOM 1414 C C . THR A 1 178 ? 4.713 10.734 -29.569 1.00 43.41 178 THR A C 1
ATOM 1416 O O . THR A 1 178 ? 5.606 9.914 -29.760 1.00 43.41 178 THR A O 1
ATOM 1419 N N . GLY A 1 179 ? 3.416 10.429 -29.700 1.00 50.09 179 GLY A N 1
ATOM 1420 C CA . GLY A 1 179 ? 2.912 9.245 -30.423 1.00 50.09 179 GLY A CA 1
ATOM 1421 C C . GLY A 1 179 ? 3.511 7.892 -30.004 1.00 50.09 179 GLY A C 1
ATOM 1422 O O . GLY A 1 179 ? 3.574 6.973 -30.821 1.00 50.09 179 GLY A O 1
ATOM 1423 N N . GLY A 1 180 ? 4.007 7.795 -28.768 1.00 56.28 180 GLY A N 1
ATOM 1424 C CA . GLY A 1 180 ? 4.802 6.679 -28.270 1.00 56.28 180 GLY A CA 1
ATOM 1425 C C . GLY A 1 180 ? 3.979 5.434 -27.944 1.00 56.28 180 GLY A C 1
ATOM 1426 O O . GLY A 1 180 ? 2.760 5.480 -27.783 1.00 56.28 180 GLY A O 1
ATOM 1427 N N . ARG A 1 181 ? 4.681 4.298 -27.840 1.00 59.25 181 ARG A N 1
ATOM 1428 C CA . ARG A 1 181 ? 4.136 2.991 -27.437 1.00 59.25 181 ARG A CA 1
ATOM 1429 C C . ARG A 1 181 ? 3.282 3.141 -26.164 1.00 59.25 181 ARG A C 1
ATOM 1431 O O . ARG A 1 181 ? 3.721 3.835 -25.248 1.00 59.25 181 ARG A O 1
ATOM 1438 N N . PRO A 1 182 ? 2.111 2.480 -26.068 1.00 64.44 182 PRO A N 1
ATOM 1439 C CA . PRO A 1 182 ? 1.281 2.567 -24.872 1.00 64.44 182 PRO A CA 1
ATOM 1440 C C . PRO A 1 182 ? 2.081 2.143 -23.631 1.00 64.44 182 PRO A C 1
ATOM 1442 O O . PRO A 1 182 ? 2.901 1.217 -23.728 1.00 64.44 182 PRO A O 1
ATOM 1445 N N . PRO A 1 183 ? 1.857 2.798 -22.475 1.00 69.31 183 PRO A N 1
ATOM 1446 C CA . PRO A 1 183 ? 2.550 2.455 -21.245 1.00 69.31 183 PRO A CA 1
ATOM 1447 C C . PRO A 1 183 ? 2.296 0.984 -20.891 1.00 69.31 183 PRO A C 1
ATOM 1449 O O . PRO A 1 183 ? 1.232 0.436 -21.203 1.00 69.31 183 PRO A O 1
ATOM 1452 N N . PRO A 1 184 ? 3.268 0.309 -20.257 1.00 81.12 184 PRO A N 1
ATOM 1453 C CA . PRO A 1 184 ? 3.100 -1.087 -19.888 1.00 81.12 184 PRO A CA 1
ATOM 1454 C C . PRO A 1 184 ? 1.951 -1.242 -18.884 1.00 81.12 184 PRO A C 1
ATOM 1456 O O . PRO A 1 184 ? 1.748 -0.397 -18.013 1.00 81.12 184 PRO A O 1
ATOM 1459 N N . SER A 1 185 ? 1.234 -2.365 -18.969 1.00 84.50 185 SER A N 1
ATOM 1460 C CA . SER A 1 185 ? 0.109 -2.682 -18.077 1.00 84.50 185 SER A CA 1
ATOM 1461 C C . SER A 1 185 ? 0.498 -2.783 -16.600 1.00 84.50 185 SER A C 1
ATOM 1463 O O . SER A 1 185 ? -0.342 -2.624 -15.718 1.00 84.50 185 SER A O 1
ATOM 1465 N N . PHE A 1 186 ? 1.781 -3.021 -16.329 1.00 90.88 186 PHE A N 1
ATOM 1466 C CA . PHE A 1 186 ? 2.382 -2.879 -15.014 1.00 90.88 186 PHE A CA 1
ATOM 1467 C C . PHE A 1 186 ? 3.858 -2.503 -15.134 1.00 90.88 186 PHE A C 1
ATOM 1469 O O . PHE A 1 186 ? 4.522 -2.808 -16.128 1.00 90.88 186 PHE A O 1
ATOM 1476 N N . VAL A 1 187 ? 4.377 -1.907 -14.067 1.00 93.06 187 VAL A N 1
ATOM 1477 C CA . VAL A 1 187 ? 5.793 -1.589 -13.880 1.00 93.06 187 VAL A CA 1
ATOM 1478 C C . VAL A 1 187 ? 6.227 -2.167 -12.538 1.00 93.06 187 VAL A C 1
ATOM 1480 O O . VAL A 1 187 ? 5.475 -2.108 -11.567 1.00 93.06 187 VAL A O 1
ATOM 1483 N N . TYR A 1 188 ? 7.426 -2.739 -12.486 1.00 95.31 188 TYR A N 1
ATOM 1484 C CA . TYR A 1 188 ? 8.080 -3.099 -11.232 1.00 95.31 188 TYR A CA 1
ATOM 1485 C C . TYR A 1 188 ? 8.909 -1.920 -10.739 1.00 95.31 188 TYR A C 1
ATOM 1487 O O . TYR A 1 188 ? 9.669 -1.339 -11.503 1.00 95.31 188 TYR A O 1
ATOM 1495 N N . VAL A 1 189 ? 8.772 -1.562 -9.471 1.00 95.94 189 VAL A N 1
ATOM 1496 C CA . VAL A 1 189 ? 9.524 -0.464 -8.867 1.00 95.94 189 VAL A CA 1
ATOM 1497 C C . VAL A 1 189 ? 10.519 -1.075 -7.888 1.00 95.94 189 VAL A C 1
ATOM 1499 O O . VAL A 1 189 ? 10.125 -1.635 -6.866 1.00 95.94 189 VAL A O 1
ATOM 1502 N N . HIS A 1 190 ? 11.802 -1.031 -8.244 1.00 95.94 190 HIS A N 1
ATOM 1503 C CA . HIS A 1 190 ? 12.880 -1.623 -7.462 1.00 95.94 190 HIS A CA 1
ATOM 1504 C C . HIS A 1 190 ? 13.441 -0.593 -6.470 1.00 95.94 190 HIS A C 1
ATOM 1506 O O . HIS A 1 190 ? 14.180 0.305 -6.857 1.00 95.94 190 HIS A O 1
ATOM 1512 N N . LEU A 1 191 ? 13.050 -0.710 -5.198 1.00 95.50 191 LEU A N 1
ATOM 1513 C CA . LEU A 1 191 ? 13.438 0.202 -4.107 1.00 95.50 191 LEU A CA 1
ATOM 1514 C C . LEU A 1 191 ? 14.097 -0.551 -2.946 1.00 95.50 191 LEU A C 1
ATOM 1516 O O . LEU A 1 191 ? 13.874 -0.223 -1.780 1.00 95.50 191 LEU A O 1
ATOM 1520 N N . ASP A 1 192 ? 14.840 -1.605 -3.270 1.00 92.25 192 ASP A N 1
ATOM 1521 C CA . ASP A 1 192 ? 15.674 -2.294 -2.289 1.00 92.25 192 ASP A CA 1
ATOM 1522 C C . ASP A 1 192 ? 16.977 -1.515 -2.049 1.00 92.25 192 ASP A C 1
ATOM 1524 O O . ASP A 1 192 ? 17.230 -0.490 -2.687 1.00 92.25 192 ASP A O 1
ATOM 1528 N N . ASP A 1 193 ? 17.814 -1.976 -1.124 1.00 89.50 193 ASP A N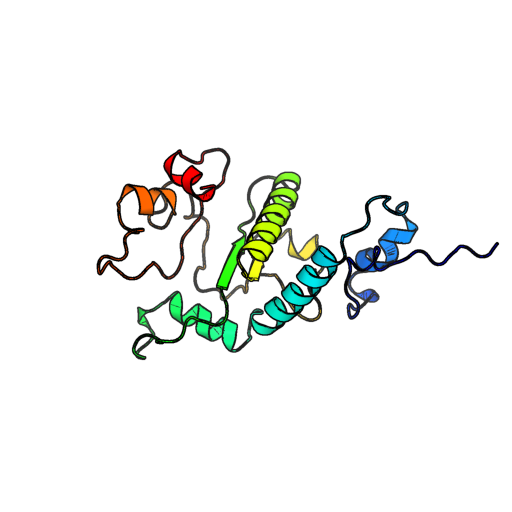 1
ATOM 1529 C CA . ASP A 1 193 ? 19.066 -1.298 -0.774 1.00 89.50 193 ASP A CA 1
ATOM 1530 C C . ASP A 1 193 ? 20.097 -1.236 -1.919 1.00 89.50 193 ASP A C 1
ATOM 1532 O O . ASP A 1 193 ? 20.978 -0.374 -1.892 1.00 89.50 193 ASP A O 1
ATOM 1536 N N . ASP A 1 194 ? 19.963 -2.078 -2.952 1.00 93.12 194 ASP A N 1
ATOM 1537 C CA . ASP A 1 194 ? 20.832 -2.116 -4.137 1.00 93.12 194 ASP A CA 1
ATOM 1538 C C . ASP A 1 194 ? 20.279 -1.394 -5.387 1.00 93.12 194 ASP A C 1
ATOM 1540 O O . ASP A 1 194 ? 20.817 -1.568 -6.493 1.00 93.12 194 ASP A O 1
ATOM 1544 N N . TYR A 1 195 ? 19.246 -0.557 -5.211 1.00 93.56 195 TYR A N 1
ATOM 1545 C CA . TYR A 1 195 ? 18.666 0.296 -6.254 1.00 93.56 195 TYR A CA 1
ATOM 1546 C C . TYR A 1 195 ? 19.698 1.188 -6.967 1.00 93.56 195 TYR A C 1
ATOM 1548 O O . TYR A 1 195 ? 20.700 1.635 -6.405 1.00 93.56 195 TYR A O 1
ATOM 1556 N N . THR A 1 196 ? 19.459 1.437 -8.254 1.00 93.00 196 THR A N 1
ATOM 1557 C CA . THR A 1 196 ? 20.353 2.211 -9.126 1.00 93.00 196 THR A CA 1
ATOM 1558 C C . THR A 1 196 ? 19.939 3.680 -9.226 1.00 93.00 196 THR A C 1
ATOM 1560 O O . THR A 1 196 ? 18.836 4.061 -8.843 1.00 93.00 196 THR A O 1
ATOM 1563 N N . THR A 1 197 ? 20.792 4.521 -9.822 1.00 92.50 197 THR A N 1
ATOM 1564 C CA . THR A 1 197 ? 20.437 5.913 -10.150 1.00 92.50 197 THR A CA 1
ATOM 1565 C C . THR A 1 197 ? 19.215 6.005 -11.067 1.00 92.50 197 THR A C 1
ATOM 1567 O O . THR A 1 197 ? 18.423 6.932 -10.934 1.00 92.50 197 THR A O 1
ATOM 1570 N N . ASP A 1 198 ? 19.011 5.036 -11.962 1.00 92.56 198 ASP A N 1
ATOM 1571 C CA . ASP A 1 198 ? 17.817 5.003 -12.809 1.00 92.56 198 ASP A CA 1
ATOM 1572 C C . ASP A 1 198 ? 16.559 4.726 -11.967 1.00 92.56 198 ASP A C 1
ATOM 1574 O O . ASP A 1 198 ? 15.543 5.396 -12.138 1.00 92.56 198 ASP A O 1
ATOM 1578 N N . ASP A 1 199 ? 16.643 3.826 -10.982 1.00 93.88 199 ASP A N 1
ATOM 1579 C CA . ASP A 1 199 ? 15.540 3.552 -10.049 1.00 93.88 199 ASP A CA 1
ATOM 1580 C C . ASP A 1 199 ? 15.214 4.770 -9.156 1.00 93.88 199 ASP A C 1
ATOM 1582 O O . ASP A 1 199 ? 14.048 5.008 -8.835 1.00 93.88 199 ASP A O 1
ATOM 1586 N N . MET A 1 200 ? 16.218 5.594 -8.811 1.00 94.38 200 MET A N 1
ATOM 1587 C CA . MET A 1 200 ? 16.046 6.824 -8.015 1.00 94.38 200 MET A CA 1
ATOM 1588 C C . MET A 1 200 ? 15.107 7.853 -8.654 1.00 94.38 200 MET A C 1
ATOM 1590 O O . MET A 1 200 ? 14.534 8.667 -7.931 1.00 94.38 200 MET A O 1
ATOM 1594 N N . HIS A 1 201 ? 14.892 7.803 -9.971 1.00 93.12 201 HIS A N 1
ATOM 1595 C CA . HIS A 1 201 ? 13.944 8.690 -10.653 1.00 93.12 201 HIS A CA 1
ATOM 1596 C C . HIS A 1 201 ? 12.491 8.468 -10.211 1.00 93.12 201 HIS A C 1
ATOM 1598 O O . HIS A 1 201 ? 11.626 9.275 -10.531 1.00 93.12 201 HIS A O 1
ATOM 1604 N N . PHE A 1 202 ? 12.199 7.398 -9.462 1.00 94.62 202 PHE A N 1
ATOM 1605 C CA . PHE A 1 202 ? 10.913 7.232 -8.785 1.00 94.62 202 PHE A CA 1
ATOM 1606 C C . PHE A 1 202 ? 10.609 8.371 -7.794 1.00 94.62 202 PHE A C 1
ATOM 1608 O O . PHE A 1 202 ? 9.444 8.658 -7.527 1.00 94.62 202 PHE A O 1
ATOM 1615 N N . PHE A 1 203 ? 11.643 9.013 -7.243 1.00 94.50 203 PHE A N 1
ATOM 1616 C CA . PHE A 1 203 ? 11.518 10.084 -6.252 1.00 94.50 203 PHE A CA 1
ATOM 1617 C C . PHE A 1 203 ? 11.507 11.499 -6.858 1.00 94.50 203 PHE A C 1
ATOM 1619 O O . PHE A 1 203 ? 11.621 12.469 -6.105 1.00 94.50 203 PHE A O 1
ATOM 1626 N N . CYS A 1 204 ? 11.421 11.622 -8.186 1.00 91.62 204 CYS A N 1
ATOM 1627 C CA . CYS A 1 204 ? 11.414 12.898 -8.905 1.00 91.62 204 CYS A CA 1
ATOM 1628 C C . CYS A 1 204 ? 10.001 13.399 -9.219 1.00 91.62 204 CYS A C 1
ATOM 1630 O O . CYS A 1 204 ? 9.105 12.562 -9.472 1.00 91.62 204 CYS A O 1
#

InterPro domains:
  IPR004938 Xyloglucan fucosyltransferase [PF03254] (1-204)
  IPR004938 Xyloglucan fucosyltransferase [PTHR31889] (6-204)

Radius of gyration: 19.72 Å; Cα contacts (8 Å, |Δi|>4): 202; chains: 1; bounding box: 38×34×70 Å

pLDDT: mean 86.86, std 15.11, range [42.19, 98.5]

Organism: NCBI:txid1678845